Protein AF-A0A7V3HAB1-F1 (afdb_monomer_lite)

Structure (mmCIF, N/CA/C/O backbone):
data_AF-A0A7V3HAB1-F1
#
_entry.id   AF-A0A7V3HAB1-F1
#
loop_
_atom_site.group_PDB
_atom_site.id
_atom_site.type_symbol
_atom_site.label_atom_id
_atom_site.label_alt_id
_atom_site.label_comp_id
_atom_site.label_asym_id
_atom_site.label_entity_id
_atom_site.label_seq_id
_atom_site.pdbx_PDB_ins_code
_atom_site.Cartn_x
_atom_site.Cartn_y
_atom_site.Cartn_z
_atom_site.occupancy
_atom_site.B_iso_or_equiv
_atom_site.auth_seq_id
_atom_site.auth_comp_id
_atom_site.auth_asym_id
_atom_site.auth_atom_id
_atom_site.pdbx_PDB_model_num
ATOM 1 N N . MET A 1 1 ? 20.940 -27.192 -23.086 1.00 37.53 1 MET A N 1
ATOM 2 C CA . MET A 1 1 ? 20.922 -26.578 -21.741 1.00 37.53 1 MET A CA 1
ATOM 3 C C . MET A 1 1 ? 19.579 -25.902 -21.540 1.00 37.53 1 MET A C 1
ATOM 5 O O . MET A 1 1 ? 19.412 -24.720 -21.810 1.00 37.53 1 MET A O 1
ATOM 9 N N . THR A 1 2 ? 18.589 -26.713 -21.183 1.00 35.62 2 THR A N 1
ATOM 10 C CA . THR A 1 2 ? 17.234 -26.314 -20.807 1.00 35.62 2 THR A CA 1
ATOM 11 C C . THR A 1 2 ? 17.337 -25.410 -19.594 1.00 35.62 2 THR A C 1
ATOM 13 O O . THR A 1 2 ? 17.663 -25.863 -18.500 1.00 35.62 2 THR A O 1
ATOM 16 N N . ALA A 1 3 ? 17.146 -24.110 -19.814 1.00 40.78 3 ALA A N 1
ATOM 17 C CA . ALA A 1 3 ? 17.094 -23.140 -18.745 1.00 40.78 3 ALA A CA 1
ATOM 18 C C . ALA A 1 3 ? 16.013 -23.599 -17.770 1.00 40.78 3 ALA A C 1
ATOM 20 O O . ALA A 1 3 ? 14.819 -23.510 -18.051 1.00 40.78 3 ALA A O 1
ATOM 21 N N . ILE A 1 4 ? 16.468 -24.066 -16.612 1.00 41.81 4 ILE A N 1
ATOM 22 C CA . ILE A 1 4 ? 15.728 -24.102 -15.361 1.00 41.81 4 ILE A CA 1
ATOM 23 C C . ILE A 1 4 ? 15.500 -22.630 -14.987 1.00 41.81 4 ILE A C 1
ATOM 25 O O . ILE A 1 4 ? 15.958 -22.125 -13.970 1.00 41.81 4 ILE A O 1
ATOM 29 N N . ALA A 1 5 ? 14.784 -21.898 -15.841 1.00 45.62 5 ALA A N 1
ATOM 30 C CA . ALA A 1 5 ? 13.930 -20.819 -15.415 1.00 45.62 5 ALA A CA 1
ATOM 31 C C . ALA A 1 5 ? 12.794 -21.528 -14.686 1.00 45.62 5 ALA A C 1
ATOM 33 O O . ALA A 1 5 ? 11.678 -21.635 -15.187 1.00 45.62 5 ALA A O 1
ATOM 34 N N . ALA A 1 6 ? 13.128 -22.082 -13.517 1.00 45.72 6 ALA A N 1
ATOM 35 C CA . ALA A 1 6 ? 12.185 -22.262 -12.453 1.00 45.72 6 ALA A CA 1
ATOM 36 C C . ALA A 1 6 ? 11.595 -20.870 -12.276 1.00 45.72 6 ALA A C 1
ATOM 38 O O . ALA A 1 6 ? 12.161 -19.988 -11.630 1.00 45.72 6 ALA A O 1
ATOM 39 N N . THR A 1 7 ? 10.488 -20.644 -12.975 1.00 49.97 7 THR A N 1
ATOM 40 C CA . THR A 1 7 ? 9.430 -19.786 -12.517 1.00 49.97 7 THR A CA 1
ATOM 41 C C . THR A 1 7 ? 9.275 -20.178 -11.063 1.00 49.97 7 THR A C 1
ATOM 43 O O . THR A 1 7 ? 8.685 -21.210 -10.755 1.00 49.97 7 THR A O 1
ATOM 46 N N . LEU A 1 8 ? 9.909 -19.418 -10.171 1.00 53.03 8 LEU A N 1
ATOM 47 C CA . LEU A 1 8 ? 9.471 -19.281 -8.799 1.00 53.03 8 LEU A CA 1
ATOM 48 C C . LEU A 1 8 ? 8.043 -18.781 -8.949 1.00 53.03 8 LEU A C 1
ATOM 50 O O . LEU A 1 8 ? 7.794 -17.580 -9.048 1.00 53.03 8 LEU A O 1
ATOM 54 N N . THR A 1 9 ? 7.127 -19.718 -9.172 1.00 63.72 9 THR A N 1
ATOM 55 C CA . THR A 1 9 ? 5.722 -19.439 -9.353 1.00 63.72 9 THR A CA 1
ATOM 56 C C . THR A 1 9 ? 5.335 -18.774 -8.054 1.00 63.72 9 THR A C 1
ATOM 58 O O . THR A 1 9 ? 5.487 -19.359 -6.986 1.00 63.72 9 THR A O 1
ATOM 61 N N . ALA A 1 10 ? 4.917 -17.516 -8.122 1.00 77.62 10 ALA A N 1
ATOM 62 C CA . ALA A 1 10 ? 4.422 -16.821 -6.946 1.00 77.62 10 ALA A CA 1
ATOM 63 C C . ALA A 1 10 ? 3.098 -17.443 -6.449 1.00 77.62 10 ALA A C 1
ATOM 65 O O . ALA A 1 10 ? 2.625 -17.049 -5.392 1.00 77.62 10 ALA A O 1
ATOM 66 N N . GLU A 1 11 ? 2.528 -18.414 -7.180 1.00 85.12 11 GLU A N 1
ATOM 67 C CA . GLU A 1 11 ? 1.326 -19.202 -6.854 1.00 85.12 11 GLU A CA 1
ATOM 68 C C . GLU A 1 11 ? 1.251 -19.640 -5.376 1.00 85.12 11 GLU A C 1
ATOM 70 O O . GLU A 1 11 ? 0.383 -19.116 -4.677 1.00 85.12 11 GLU A O 1
ATOM 75 N N . PRO A 1 12 ? 2.174 -20.457 -4.820 1.00 88.12 12 PRO A N 1
ATOM 76 C CA . PRO A 1 12 ? 2.134 -20.859 -3.407 1.00 88.12 12 PRO A CA 1
ATOM 77 C C . PRO A 1 12 ? 2.172 -19.677 -2.425 1.00 88.12 12 PRO A C 1
ATOM 79 O O . PRO A 1 12 ? 1.585 -19.722 -1.340 1.00 88.12 12 PRO A O 1
ATOM 82 N N . LEU A 1 13 ? 2.842 -18.579 -2.791 1.00 89.44 13 LEU A N 1
ATOM 83 C CA . LEU A 1 13 ? 2.881 -17.374 -1.960 1.00 89.44 13 LEU A CA 1
ATOM 84 C C . LEU A 1 13 ? 1.559 -16.596 -2.024 1.00 89.44 13 LEU A C 1
ATOM 86 O O . LEU A 1 13 ? 1.149 -15.996 -1.029 1.00 89.44 13 LEU A O 1
ATOM 90 N N . TRP A 1 14 ? 0.878 -16.606 -3.170 1.00 92.62 14 TRP A N 1
ATOM 91 C CA . TRP A 1 14 ? -0.454 -16.029 -3.323 1.00 92.62 14 TRP A CA 1
ATOM 92 C C . TRP A 1 14 ? -1.525 -16.849 -2.614 1.00 92.62 14 TRP A C 1
ATOM 94 O O . TRP A 1 14 ? -2.414 -16.255 -2.009 1.00 92.62 14 TRP A O 1
ATOM 104 N N . GLU A 1 15 ? -1.427 -18.176 -2.628 1.00 93.69 15 GLU A N 1
ATOM 105 C CA . GLU A 1 15 ? -2.277 -19.059 -1.822 1.00 93.69 15 GLU A CA 1
ATOM 106 C C . GLU A 1 15 ? -2.108 -18.760 -0.331 1.00 93.69 15 GLU A C 1
ATOM 108 O O . GLU A 1 15 ? -3.084 -18.429 0.342 1.00 93.69 15 GLU A O 1
ATOM 113 N N . SER A 1 16 ? -0.862 -18.693 0.150 1.00 91.88 16 SER A N 1
ATOM 114 C CA . SER A 1 16 ? -0.556 -18.279 1.528 1.00 91.88 16 SER A CA 1
ATOM 115 C C . SER A 1 16 ? -1.142 -16.897 1.862 1.00 91.88 16 SER A C 1
ATOM 117 O O . SER A 1 16 ? -1.680 -16.671 2.947 1.00 91.88 16 SER A O 1
ATOM 119 N N . ALA A 1 17 ? -1.082 -15.947 0.921 1.00 93.25 17 ALA A N 1
ATOM 120 C CA . ALA A 1 17 ? -1.664 -14.619 1.097 1.00 93.25 17 ALA A CA 1
ATOM 121 C C . ALA A 1 17 ? -3.201 -14.635 1.150 1.00 93.25 17 ALA A C 1
ATOM 123 O O . ALA A 1 17 ? -3.781 -13.881 1.935 1.00 93.25 17 ALA A O 1
ATOM 124 N N . ARG A 1 18 ? -3.858 -15.487 0.350 1.00 96.62 18 ARG A N 1
ATOM 125 C CA . ARG A 1 18 ? -5.315 -15.703 0.386 1.00 96.62 18 ARG A CA 1
ATOM 126 C C . ARG A 1 18 ? -5.742 -16.301 1.720 1.00 96.62 18 ARG A C 1
ATOM 128 O O . ARG A 1 18 ? -6.672 -15.781 2.329 1.00 96.62 18 ARG A O 1
ATOM 135 N N . GLU A 1 19 ? -5.033 -17.316 2.204 1.00 95.44 19 GLU A N 1
ATOM 136 C CA . GLU A 1 19 ? -5.304 -17.934 3.505 1.00 95.44 19 GLU A CA 1
ATOM 137 C C . GLU A 1 19 ? -5.128 -16.941 4.657 1.00 95.44 19 GLU A C 1
ATOM 139 O O . GLU A 1 19 ? -6.012 -16.802 5.502 1.00 95.44 19 GLU A O 1
ATOM 144 N N . MET A 1 20 ? -4.022 -16.187 4.677 1.00 94.62 20 MET A N 1
ATOM 145 C CA . MET A 1 20 ? -3.813 -15.145 5.687 1.00 94.62 20 MET A CA 1
ATOM 146 C C . MET A 1 20 ? -4.899 -14.067 5.634 1.00 94.62 20 MET A C 1
ATOM 148 O O . MET A 1 20 ? -5.323 -13.572 6.679 1.00 94.62 20 MET A O 1
ATOM 152 N N . PHE A 1 21 ? -5.364 -13.697 4.438 1.00 97.00 21 PHE A N 1
ATOM 153 C CA . PHE A 1 21 ? -6.459 -12.743 4.283 1.00 97.00 21 PHE A CA 1
ATOM 154 C C . PHE A 1 21 ? -7.801 -13.304 4.769 1.00 97.00 21 PHE A C 1
ATOM 156 O O . PHE A 1 21 ? -8.557 -12.571 5.406 1.00 97.00 21 PHE A O 1
ATOM 163 N N . ALA A 1 22 ? -8.085 -14.585 4.521 1.00 96.62 22 ALA A N 1
ATOM 164 C CA . ALA A 1 22 ? -9.276 -15.258 5.034 1.00 96.62 22 ALA A CA 1
ATOM 165 C C . ALA A 1 22 ? -9.275 -15.287 6.571 1.00 96.62 22 ALA A C 1
ATOM 167 O O . ALA A 1 22 ? -10.204 -14.766 7.186 1.00 96.62 22 ALA A O 1
ATOM 168 N N . ARG A 1 23 ? -8.171 -15.732 7.190 1.00 96.06 23 ARG A N 1
ATOM 169 C CA . ARG A 1 23 ? -7.993 -15.715 8.657 1.00 96.06 23 ARG A CA 1
ATOM 170 C C . ARG A 1 23 ? -8.127 -14.311 9.241 1.00 96.06 23 ARG A C 1
ATOM 172 O O . ARG A 1 23 ? -8.734 -14.117 10.289 1.00 96.06 23 ARG A O 1
ATOM 179 N N . MET A 1 24 ? -7.589 -13.305 8.551 1.00 96.38 24 MET A N 1
ATOM 180 C CA . MET A 1 24 ? -7.750 -11.908 8.948 1.00 96.38 24 MET A CA 1
ATOM 181 C C . MET A 1 24 ? -9.225 -11.473 8.917 1.00 96.38 24 MET A C 1
ATOM 183 O O . MET A 1 24 ? -9.670 -10.794 9.841 1.00 96.38 24 MET A O 1
ATOM 187 N N . ARG A 1 25 ? -9.982 -11.828 7.867 1.00 96.62 25 ARG A N 1
ATOM 188 C CA . ARG A 1 25 ? -11.418 -11.514 7.765 1.00 96.62 25 ARG A CA 1
ATOM 189 C C . ARG A 1 25 ? -12.230 -12.204 8.856 1.00 96.62 25 ARG A C 1
ATOM 191 O O . ARG A 1 25 ? -13.139 -11.579 9.385 1.00 96.62 25 ARG A O 1
ATOM 198 N N . GLU A 1 26 ? -11.892 -13.438 9.210 1.00 96.56 26 GLU A N 1
ATOM 199 C CA . GLU A 1 26 ? -12.521 -14.152 10.327 1.00 96.56 26 GLU A CA 1
ATOM 200 C C . GLU A 1 26 ? -12.228 -13.466 11.669 1.00 96.56 26 GLU A C 1
ATOM 202 O O . GLU A 1 26 ? -13.143 -13.236 12.455 1.00 96.56 26 GLU A O 1
ATOM 207 N N . ALA A 1 27 ? -10.975 -13.059 11.906 1.00 95.50 27 ALA A N 1
ATOM 208 C CA . ALA A 1 27 ? -10.564 -12.429 13.161 1.00 95.50 27 ALA A CA 1
ATOM 209 C C . ALA A 1 27 ? -11.116 -11.002 13.352 1.00 95.50 27 ALA A C 1
ATOM 211 O O . ALA A 1 27 ? -11.496 -10.622 14.456 1.00 95.50 27 ALA A O 1
ATOM 212 N N . ILE A 1 28 ? -11.137 -10.190 12.290 1.00 94.56 28 ILE A N 1
ATOM 213 C CA . ILE A 1 28 ? -11.476 -8.753 12.352 1.00 94.56 28 ILE A CA 1
ATOM 214 C C . ILE A 1 28 ? -12.918 -8.468 11.894 1.00 94.56 28 ILE A C 1
ATOM 216 O O . ILE A 1 28 ? -13.479 -7.411 12.196 1.00 94.56 28 ILE A O 1
ATOM 220 N N . GLY A 1 29 ? -13.535 -9.395 11.163 1.00 95.31 29 GLY A N 1
ATOM 221 C CA . GLY A 1 29 ? -14.833 -9.225 10.518 1.00 95.31 29 GLY A CA 1
ATOM 222 C C . GLY A 1 29 ? -14.751 -8.592 9.126 1.00 95.31 29 GLY A C 1
ATOM 223 O O . GLY A 1 29 ? -13.683 -8.295 8.589 1.00 95.31 29 GLY A O 1
ATOM 224 N N . GLU A 1 30 ? -15.916 -8.385 8.512 1.00 95.62 30 GLU A N 1
ATOM 225 C CA . GLU A 1 30 ? -16.019 -7.892 7.137 1.00 95.62 30 GLU A CA 1
ATOM 226 C C . GLU A 1 30 ? -15.814 -6.379 6.998 1.00 95.62 30 GLU A C 1
ATOM 228 O O . GLU A 1 30 ? -16.149 -5.598 7.889 1.00 95.62 30 GLU A O 1
ATOM 233 N N . ALA A 1 31 ? -15.334 -5.942 5.828 1.00 95.19 31 ALA A N 1
ATOM 234 C CA . ALA A 1 31 ? -15.103 -4.526 5.531 1.00 95.19 31 ALA A CA 1
ATOM 235 C C . ALA A 1 31 ? -16.376 -3.667 5.676 1.00 95.19 31 ALA A C 1
ATOM 237 O O . ALA A 1 31 ? -16.303 -2.556 6.199 1.00 95.19 31 ALA A O 1
ATOM 238 N N . ALA A 1 32 ? -17.544 -4.195 5.291 1.00 94.62 32 ALA A N 1
ATOM 239 C CA . ALA A 1 32 ? -18.825 -3.494 5.403 1.00 94.62 32 ALA A CA 1
ATOM 240 C C . ALA A 1 32 ? -19.165 -3.119 6.857 1.00 94.62 32 ALA A C 1
ATOM 242 O O . ALA A 1 32 ? -19.626 -2.007 7.123 1.00 94.62 32 ALA A O 1
ATOM 243 N N . ARG A 1 33 ? -18.845 -3.999 7.818 1.00 94.44 33 ARG A N 1
ATOM 244 C CA . ARG A 1 33 ? -19.039 -3.741 9.253 1.00 94.44 33 ARG A CA 1
ATOM 245 C C . ARG A 1 33 ? -18.206 -2.552 9.733 1.00 94.44 33 ARG A C 1
ATOM 247 O O . ARG A 1 33 ? -18.677 -1.758 10.542 1.00 94.44 33 ARG A O 1
ATOM 254 N N . TRP A 1 34 ? -16.983 -2.410 9.224 1.00 94.00 34 TRP A N 1
ATOM 255 C CA . TRP A 1 34 ? -16.106 -1.283 9.550 1.00 94.00 34 TRP A CA 1
ATOM 256 C C . TRP A 1 34 ? -16.539 0.017 8.870 1.00 94.00 34 TRP A C 1
ATOM 258 O O . TRP A 1 34 ? -16.426 1.078 9.478 1.00 94.00 34 TRP A O 1
ATOM 268 N N . ALA A 1 35 ? -17.068 -0.050 7.646 1.00 93.94 35 ALA A N 1
ATOM 269 C CA . ALA A 1 35 ? -17.582 1.121 6.936 1.00 93.94 35 ALA A CA 1
ATOM 270 C C . ALA A 1 35 ? -18.807 1.738 7.630 1.00 93.94 35 ALA A C 1
ATOM 272 O O . ALA A 1 35 ? -18.938 2.959 7.657 1.00 93.94 35 ALA A O 1
ATOM 273 N N . ALA A 1 36 ? -19.668 0.903 8.219 1.00 93.62 36 ALA A N 1
ATOM 274 C CA . ALA A 1 36 ? -20.862 1.342 8.941 1.00 93.62 36 ALA A CA 1
ATOM 275 C C . ALA A 1 36 ? -20.559 2.021 10.292 1.00 93.62 36 ALA A C 1
ATOM 277 O O . ALA A 1 36 ? -21.430 2.669 10.871 1.00 93.62 36 ALA A O 1
ATOM 278 N N . ARG A 1 37 ? -19.336 1.883 10.824 1.00 91.81 37 ARG A N 1
ATOM 279 C CA . ARG A 1 37 ? -18.954 2.469 12.114 1.00 91.81 37 ARG A CA 1
ATOM 280 C C . ARG A 1 37 ? -18.526 3.929 11.963 1.00 91.81 37 ARG A C 1
ATOM 282 O O . ARG A 1 37 ? -17.559 4.237 11.268 1.00 91.81 37 ARG A O 1
ATOM 289 N N . ALA A 1 38 ? -19.190 4.813 12.708 1.00 83.50 38 ALA A N 1
ATOM 290 C CA . ALA A 1 38 ? -18.831 6.231 12.790 1.00 83.50 38 ALA A CA 1
ATOM 291 C C . ALA A 1 38 ? -17.504 6.478 13.541 1.00 83.50 38 ALA A C 1
ATOM 293 O O . ALA A 1 38 ? -16.782 7.428 13.243 1.00 83.50 38 ALA A O 1
ATOM 294 N N . TRP A 1 39 ? -17.167 5.608 14.494 1.00 91.25 39 TRP A N 1
ATOM 295 C CA . TRP A 1 39 ? -16.060 5.759 15.436 1.00 91.25 39 TRP A CA 1
ATOM 296 C C . TRP A 1 39 ? -15.408 4.405 15.735 1.00 91.25 39 TRP A C 1
ATOM 298 O O . TRP A 1 39 ? -16.054 3.361 15.630 1.00 91.25 39 TRP A O 1
ATOM 308 N N . ILE A 1 40 ? -14.107 4.433 16.033 1.00 93.62 40 ILE A N 1
ATOM 309 C CA . ILE A 1 40 ? -13.262 3.263 16.305 1.00 93.62 40 ILE A CA 1
ATOM 310 C C . ILE A 1 40 ? -12.385 3.607 17.501 1.00 93.62 40 ILE A C 1
ATOM 312 O O . ILE A 1 40 ? -11.817 4.701 17.538 1.00 93.62 40 ILE A O 1
ATOM 316 N N . THR A 1 41 ? -12.280 2.692 18.462 1.00 95.44 41 THR A N 1
ATOM 317 C CA . THR A 1 41 ? -11.405 2.887 19.623 1.00 95.44 41 THR A CA 1
ATOM 318 C C . THR A 1 41 ? -9.938 2.698 19.237 1.00 95.44 41 THR A C 1
ATOM 320 O O . THR A 1 41 ? -9.607 2.017 18.264 1.00 95.44 41 THR A O 1
ATOM 323 N N . GLU A 1 42 ? -9.023 3.298 19.995 1.00 93.44 42 GLU A N 1
ATOM 324 C CA . GLU A 1 42 ? -7.590 3.195 19.697 1.00 93.44 42 GLU A CA 1
ATOM 325 C C . GLU A 1 42 ? -7.091 1.738 19.736 1.00 93.44 42 GLU A C 1
ATOM 327 O O . GLU A 1 42 ? -6.310 1.326 18.873 1.00 93.44 42 GLU A O 1
ATOM 332 N N . ASP A 1 43 ? -7.606 0.930 20.667 1.00 95.56 43 ASP A N 1
ATOM 333 C CA . ASP A 1 43 ? -7.271 -0.491 20.786 1.00 95.56 43 ASP A CA 1
ATOM 334 C C . ASP A 1 43 ? -7.770 -1.316 19.597 1.00 95.56 43 ASP A C 1
ATOM 336 O O . ASP A 1 43 ? -7.024 -2.142 19.065 1.00 95.56 43 ASP A O 1
ATOM 340 N N . GLU A 1 44 ? -8.992 -1.058 19.120 1.00 94.31 44 GLU A N 1
ATOM 341 C CA . GLU A 1 44 ? -9.519 -1.682 17.902 1.00 94.31 44 GLU A CA 1
ATOM 342 C C . GLU A 1 44 ? -8.666 -1.311 16.686 1.00 94.31 44 GLU A C 1
ATOM 344 O O . GLU A 1 44 ? -8.288 -2.178 15.893 1.00 94.31 44 GLU A O 1
ATOM 349 N N . GLU A 1 45 ? -8.310 -0.031 16.540 1.00 92.38 45 GLU A N 1
ATOM 350 C CA . GLU A 1 45 ? -7.458 0.410 15.440 1.00 92.38 45 GLU A CA 1
ATOM 351 C C . GLU A 1 45 ? -6.077 -0.259 15.504 1.00 92.38 45 GLU A C 1
ATOM 353 O O . GLU A 1 45 ? -5.551 -0.711 14.478 1.00 92.38 45 GLU A O 1
ATOM 358 N N . LYS A 1 46 ? -5.482 -0.348 16.695 1.00 92.44 46 LYS A N 1
ATOM 359 C CA . LYS A 1 46 ? -4.195 -1.012 16.916 1.00 92.44 46 LYS A CA 1
ATOM 360 C C . LYS A 1 46 ? -4.275 -2.501 16.585 1.00 92.44 46 LYS A C 1
ATOM 362 O O . LYS A 1 46 ? -3.388 -3.002 15.891 1.00 92.44 46 LYS A O 1
ATOM 367 N N . HIS A 1 47 ? -5.341 -3.178 17.006 1.00 93.12 47 HIS A N 1
ATOM 368 C CA . HIS A 1 47 ? -5.593 -4.583 16.698 1.00 93.12 47 HIS A CA 1
ATOM 369 C C . HIS A 1 47 ? -5.722 -4.815 15.186 1.00 93.12 47 HIS A C 1
ATOM 371 O O . HIS A 1 47 ? -5.015 -5.646 14.614 1.00 93.12 47 HIS A O 1
ATOM 377 N N . VAL A 1 48 ? -6.536 -4.010 14.498 1.00 93.38 48 VAL A N 1
ATOM 378 C CA . VAL A 1 48 ? -6.722 -4.103 13.042 1.00 93.38 48 VAL A CA 1
ATOM 379 C C . VAL A 1 48 ? -5.412 -3.832 12.295 1.00 93.38 48 VAL A C 1
ATOM 381 O O . VAL A 1 48 ? -5.070 -4.533 11.340 1.00 93.38 48 VAL A O 1
ATOM 384 N N . ARG A 1 49 ? -4.633 -2.833 12.729 1.00 90.94 49 ARG A N 1
ATOM 385 C CA . ARG A 1 49 ? -3.323 -2.520 12.134 1.00 90.94 49 ARG A CA 1
ATOM 386 C C . ARG A 1 49 ? -2.300 -3.637 12.338 1.00 90.94 49 ARG A C 1
ATOM 388 O O . ARG A 1 49 ? -1.478 -3.833 11.441 1.00 90.94 49 ARG A O 1
ATOM 395 N N . ALA A 1 50 ? -2.343 -4.350 13.465 1.00 91.19 50 ALA A N 1
ATOM 396 C CA . ALA A 1 50 ? -1.445 -5.471 13.739 1.00 91.19 50 ALA A CA 1
ATOM 397 C C . ALA A 1 50 ? -1.610 -6.602 12.713 1.00 91.19 50 ALA A C 1
ATOM 399 O O . ALA A 1 50 ? -0.618 -7.205 12.313 1.00 91.19 50 ALA A O 1
ATOM 400 N N . TRP A 1 51 ? -2.829 -6.814 12.216 1.00 93.69 51 TRP A N 1
ATOM 401 C CA . TRP A 1 51 ? -3.113 -7.769 11.144 1.00 93.69 51 TRP A CA 1
ATOM 402 C C . TRP A 1 51 ? -2.902 -7.200 9.733 1.00 93.69 51 TRP A C 1
ATOM 404 O O . TRP A 1 51 ? -2.224 -7.810 8.903 1.00 93.69 51 TRP A O 1
ATOM 414 N N . LEU A 1 52 ? -3.462 -6.019 9.439 1.00 93.50 52 LEU A N 1
ATOM 415 C CA . LEU A 1 52 ? -3.409 -5.430 8.094 1.00 93.50 52 LEU A CA 1
ATOM 416 C C . LEU A 1 52 ? -1.988 -5.038 7.683 1.00 93.50 52 LEU A C 1
ATOM 418 O O . LEU A 1 52 ? -1.641 -5.143 6.509 1.00 93.50 52 LEU A O 1
ATOM 422 N N . GLY A 1 53 ? -1.170 -4.548 8.617 1.00 90.81 53 GLY A N 1
ATOM 423 C CA . GLY A 1 53 ? 0.184 -4.073 8.333 1.00 90.81 53 GLY A CA 1
ATOM 424 C C . GLY A 1 53 ? 1.064 -5.142 7.670 1.00 90.81 53 GLY A C 1
ATOM 425 O O . GLY A 1 53 ? 1.541 -4.905 6.554 1.00 90.81 53 GLY A O 1
ATOM 426 N N . PRO A 1 54 ? 1.255 -6.312 8.309 1.00 92.00 54 PRO A N 1
ATOM 427 C CA . PRO A 1 54 ? 2.001 -7.431 7.739 1.00 92.00 54 PRO A CA 1
ATOM 428 C C . PRO A 1 54 ? 1.433 -7.917 6.403 1.00 92.00 54 PRO A C 1
ATOM 430 O O . PRO A 1 54 ? 2.186 -8.070 5.442 1.00 92.00 54 PRO A O 1
ATOM 433 N N . LEU A 1 55 ? 0.110 -8.079 6.303 1.00 93.38 55 LEU A N 1
ATOM 434 C CA . LEU A 1 55 ? -0.532 -8.583 5.089 1.00 93.38 55 LEU A CA 1
ATOM 435 C C . LEU A 1 55 ? -0.363 -7.625 3.900 1.00 93.38 55 LEU A C 1
ATOM 437 O O . LEU A 1 55 ? 0.026 -8.042 2.810 1.00 93.38 55 LEU A O 1
ATOM 441 N N . ILE A 1 56 ? -0.568 -6.319 4.111 1.00 94.62 56 ILE A N 1
ATOM 442 C CA . ILE A 1 56 ? -0.324 -5.290 3.089 1.00 94.62 56 ILE A CA 1
ATOM 443 C C . ILE A 1 56 ? 1.144 -5.306 2.654 1.00 94.62 56 ILE A C 1
ATOM 445 O O . ILE A 1 56 ? 1.433 -5.163 1.464 1.00 94.62 56 ILE A O 1
ATOM 449 N N . ALA A 1 57 ? 2.078 -5.443 3.597 1.00 88.19 57 ALA A N 1
ATOM 450 C CA . ALA A 1 57 ? 3.502 -5.490 3.285 1.00 88.19 57 ALA A CA 1
ATOM 451 C C . ALA A 1 57 ? 3.855 -6.721 2.438 1.00 88.19 57 ALA A C 1
ATOM 453 O O . ALA A 1 57 ? 4.569 -6.580 1.445 1.00 88.19 57 ALA A O 1
ATOM 454 N N . MET A 1 58 ? 3.316 -7.890 2.787 1.00 90.44 58 MET A N 1
ATOM 455 C CA . MET A 1 58 ? 3.499 -9.130 2.036 1.00 90.44 58 MET A CA 1
ATOM 456 C C . MET A 1 58 ? 2.933 -9.015 0.616 1.00 90.44 58 MET A C 1
ATOM 458 O O . MET A 1 58 ? 3.681 -9.172 -0.346 1.00 90.44 58 MET A O 1
ATOM 462 N N . VAL A 1 59 ? 1.660 -8.634 0.466 1.00 93.62 59 VAL A N 1
ATOM 463 C CA . VAL A 1 59 ? 1.009 -8.481 -0.849 1.00 93.62 59 VAL A CA 1
ATOM 464 C C . VAL A 1 59 ? 1.759 -7.476 -1.724 1.00 93.62 59 VAL A C 1
ATOM 466 O O . VAL A 1 59 ? 2.004 -7.733 -2.898 1.00 93.62 59 VAL A O 1
ATOM 469 N N . ARG A 1 60 ? 2.199 -6.340 -1.164 1.00 91.50 60 ARG A N 1
ATOM 470 C CA . ARG A 1 60 ? 3.004 -5.360 -1.913 1.00 91.50 60 ARG A CA 1
ATOM 471 C C . ARG A 1 60 ? 4.307 -5.949 -2.444 1.00 91.50 60 ARG A C 1
ATOM 473 O O . ARG A 1 60 ? 4.705 -5.586 -3.548 1.00 91.50 60 ARG A O 1
ATOM 480 N N . LYS A 1 61 ? 4.968 -6.819 -1.677 1.00 86.69 61 LYS A N 1
ATOM 481 C CA . LYS A 1 61 ? 6.189 -7.496 -2.124 1.00 86.69 61 LYS A CA 1
ATOM 482 C C . LYS A 1 61 ? 5.903 -8.490 -3.236 1.00 86.69 61 LYS A C 1
ATOM 484 O O . LYS A 1 61 ? 6.606 -8.444 -4.235 1.00 86.69 61 LYS A O 1
ATOM 489 N N . LEU A 1 62 ? 4.863 -9.313 -3.099 1.00 90.38 62 LEU A N 1
ATOM 490 C CA . LEU A 1 62 ? 4.470 -10.261 -4.146 1.00 90.38 62 LEU A CA 1
ATOM 491 C C . LEU A 1 62 ? 4.181 -9.535 -5.463 1.00 90.38 62 LEU A C 1
ATOM 493 O O . LEU A 1 62 ? 4.784 -9.850 -6.485 1.00 90.38 62 LEU A O 1
ATOM 497 N N . VAL A 1 63 ? 3.377 -8.466 -5.412 1.00 92.69 63 VAL A N 1
ATOM 498 C CA . VAL A 1 63 ? 3.093 -7.627 -6.587 1.00 92.69 63 VAL A CA 1
ATOM 499 C C . VAL A 1 63 ? 4.367 -7.016 -7.173 1.00 92.69 63 VAL A C 1
ATOM 501 O O . VAL A 1 63 ? 4.490 -6.922 -8.390 1.00 92.69 63 VAL A O 1
ATOM 504 N N . LEU A 1 64 ? 5.311 -6.570 -6.339 1.00 89.31 64 LEU A N 1
ATOM 505 C CA . LEU A 1 64 ? 6.565 -5.981 -6.812 1.00 89.31 64 LEU A CA 1
ATOM 506 C C . LEU A 1 64 ? 7.467 -7.019 -7.492 1.00 89.31 64 LEU A C 1
ATOM 508 O O . LEU A 1 64 ? 8.004 -6.723 -8.556 1.00 89.31 64 LEU A O 1
ATOM 512 N N . ILE A 1 65 ? 7.610 -8.210 -6.908 1.00 86.00 65 ILE A N 1
ATOM 513 C CA . ILE A 1 65 ? 8.400 -9.315 -7.469 1.00 86.00 65 ILE A CA 1
ATOM 514 C C . ILE A 1 65 ? 7.848 -9.691 -8.847 1.00 86.00 65 ILE A C 1
ATOM 516 O O . ILE A 1 65 ? 8.591 -9.694 -9.830 1.00 86.00 65 ILE A O 1
ATOM 520 N N . GLU A 1 66 ? 6.534 -9.903 -8.949 1.00 90.25 66 GLU A N 1
ATOM 521 C CA . GLU A 1 66 ? 5.885 -10.196 -10.229 1.00 90.25 66 GLU A CA 1
ATOM 522 C C . GLU A 1 66 ? 6.014 -9.044 -11.224 1.00 90.25 66 GLU A C 1
ATOM 524 O O . GLU A 1 66 ? 6.287 -9.262 -12.402 1.00 90.25 66 GLU A O 1
ATOM 529 N N . ALA A 1 67 ? 5.846 -7.800 -10.772 1.00 90.31 67 ALA A N 1
ATOM 530 C CA . ALA A 1 67 ? 5.961 -6.638 -11.643 1.00 90.31 67 ALA A CA 1
ATOM 531 C C . ALA A 1 67 ? 7.373 -6.480 -12.219 1.00 90.31 67 ALA A C 1
ATOM 533 O O . ALA A 1 67 ? 7.506 -6.099 -13.380 1.00 90.31 67 ALA A O 1
ATOM 534 N N . ILE A 1 68 ? 8.418 -6.774 -11.439 1.00 86.31 68 ILE A N 1
ATOM 535 C CA . ILE A 1 68 ? 9.809 -6.760 -11.910 1.00 86.31 68 ILE A CA 1
ATOM 536 C C . ILE A 1 68 ? 10.033 -7.896 -12.916 1.00 86.31 68 ILE A C 1
ATOM 538 O O . ILE A 1 68 ? 10.587 -7.651 -13.988 1.00 86.31 68 ILE A O 1
ATOM 542 N N . ALA A 1 69 ? 9.547 -9.108 -12.630 1.00 85.50 69 ALA A N 1
ATOM 543 C CA . ALA A 1 69 ? 9.638 -10.238 -13.557 1.00 85.50 69 ALA A CA 1
ATOM 544 C C . ALA A 1 69 ? 8.931 -9.950 -14.901 1.00 85.50 69 ALA A C 1
ATOM 546 O O . ALA A 1 69 ? 9.488 -10.196 -15.975 1.00 85.50 69 ALA A O 1
ATOM 547 N N . LEU A 1 70 ? 7.740 -9.343 -14.858 1.00 87.19 70 LEU A N 1
ATOM 548 C CA . LEU A 1 70 ? 6.985 -8.901 -16.038 1.00 87.19 70 LEU A CA 1
ATOM 549 C C . LEU A 1 70 ? 7.638 -7.714 -16.760 1.00 87.19 70 LEU A C 1
ATOM 551 O O . LEU A 1 70 ? 7.531 -7.574 -17.976 1.00 87.19 70 LEU A O 1
ATOM 555 N N . ALA A 1 71 ? 8.293 -6.808 -16.034 1.00 86.25 71 ALA A N 1
ATOM 556 C CA . ALA A 1 71 ? 9.020 -5.706 -16.654 1.00 86.25 71 ALA A CA 1
ATOM 557 C C . ALA A 1 71 ? 10.238 -6.216 -17.439 1.00 86.25 71 ALA A C 1
ATOM 559 O O . ALA A 1 71 ? 10.470 -5.737 -18.546 1.00 86.25 71 ALA A O 1
ATOM 560 N N . ARG A 1 72 ? 10.958 -7.209 -16.900 1.00 81.00 72 ARG A N 1
ATOM 561 C CA . ARG A 1 72 ? 12.139 -7.820 -17.532 1.00 81.00 72 ARG A CA 1
ATOM 562 C C . ARG A 1 72 ? 11.790 -8.659 -18.764 1.00 81.00 72 ARG A C 1
ATOM 564 O O . ARG A 1 72 ? 12.427 -8.503 -19.801 1.00 81.00 72 ARG A O 1
ATOM 571 N N . SER A 1 73 ? 10.783 -9.527 -18.661 1.00 81.62 73 SER A N 1
ATOM 572 C CA . SER A 1 73 ? 10.372 -10.419 -19.761 1.00 81.62 73 SER A CA 1
ATOM 573 C C . SER A 1 73 ? 9.907 -9.654 -21.002 1.00 81.62 73 SER A C 1
ATOM 575 O O . SER A 1 73 ? 10.368 -9.942 -22.105 1.00 81.62 73 SER A O 1
ATOM 577 N N . ASP A 1 74 ? 9.074 -8.628 -20.829 1.00 78.50 74 ASP A N 1
ATOM 578 C CA . ASP A 1 74 ? 8.615 -7.811 -21.957 1.00 78.50 74 ASP A CA 1
ATOM 579 C C . ASP A 1 74 ? 9.726 -6.917 -22.524 1.00 78.50 74 ASP A C 1
ATOM 581 O O . ASP A 1 74 ? 9.770 -6.724 -23.731 1.00 78.50 74 ASP A O 1
ATOM 585 N N . ALA A 1 75 ? 10.650 -6.399 -21.702 1.00 73.88 75 ALA A N 1
ATOM 586 C CA . ALA A 1 75 ? 11.783 -5.614 -22.207 1.00 73.88 75 ALA A CA 1
ATOM 587 C C . ALA A 1 75 ? 12.686 -6.449 -23.135 1.00 73.88 75 ALA A C 1
ATOM 589 O O . ALA A 1 75 ? 13.104 -5.977 -24.192 1.00 73.88 75 ALA A O 1
ATOM 590 N N . LEU A 1 76 ? 12.922 -7.718 -22.779 1.00 67.31 76 LEU A N 1
ATOM 591 C CA . LEU A 1 76 ? 13.609 -8.686 -23.640 1.00 67.31 76 LEU A CA 1
ATOM 592 C C . LEU A 1 76 ? 12.810 -8.977 -24.922 1.00 67.31 76 LEU A C 1
ATOM 594 O O . LEU A 1 76 ? 13.399 -9.138 -25.993 1.00 67.31 76 LEU A O 1
ATOM 598 N N . GLY A 1 77 ? 11.479 -9.032 -24.825 1.00 70.44 77 GLY A N 1
ATOM 599 C CA . GLY A 1 77 ? 10.577 -9.169 -25.970 1.00 70.44 77 GLY A CA 1
ATOM 600 C C . GLY A 1 77 ? 10.666 -7.985 -26.935 1.00 70.44 77 GLY A C 1
ATOM 601 O O . GLY A 1 77 ? 10.890 -8.185 -28.128 1.00 70.44 77 GLY A O 1
ATOM 602 N N . ASP A 1 78 ? 10.578 -6.760 -26.415 1.00 71.31 78 ASP A N 1
ATOM 603 C CA . ASP A 1 78 ? 10.672 -5.516 -27.183 1.00 71.31 78 ASP A CA 1
ATOM 604 C C . ASP A 1 78 ? 12.051 -5.369 -27.846 1.00 71.31 78 ASP A C 1
ATOM 606 O O . ASP A 1 78 ? 12.138 -4.991 -29.015 1.00 71.31 78 ASP A O 1
ATOM 610 N N . ALA A 1 79 ? 13.136 -5.711 -27.142 1.00 66.62 79 ALA A N 1
ATOM 611 C CA . ALA A 1 79 ? 14.489 -5.698 -27.699 1.00 66.62 79 ALA A CA 1
ATOM 612 C C . ALA A 1 79 ? 14.645 -6.700 -28.857 1.00 66.62 79 ALA A C 1
ATOM 614 O O . ALA A 1 79 ? 15.182 -6.354 -29.910 1.00 66.62 79 ALA A O 1
ATOM 615 N N . ARG A 1 80 ? 14.116 -7.925 -28.710 1.00 68.06 80 ARG A N 1
ATOM 616 C CA . ARG A 1 80 ? 14.114 -8.938 -29.782 1.00 68.06 80 ARG A CA 1
ATOM 617 C C . ARG A 1 80 ? 13.250 -8.525 -30.970 1.00 68.06 80 ARG A C 1
ATOM 619 O O . ARG A 1 80 ? 13.645 -8.764 -32.108 1.00 68.06 80 ARG A O 1
ATOM 626 N N . ALA A 1 81 ? 12.093 -7.913 -30.721 1.00 69.38 81 ALA A N 1
ATOM 627 C CA . ALA A 1 81 ? 11.229 -7.397 -31.775 1.00 69.38 81 ALA A CA 1
ATOM 628 C C . ALA A 1 81 ? 11.946 -6.305 -32.584 1.00 69.38 81 ALA A C 1
ATOM 630 O O . ALA A 1 81 ? 11.997 -6.404 -33.806 1.00 69.38 81 ALA A O 1
ATOM 631 N N . ARG A 1 82 ? 12.600 -5.347 -31.909 1.00 65.56 82 ARG A N 1
ATOM 632 C CA . ARG A 1 82 ? 13.401 -4.286 -32.550 1.00 65.56 82 ARG A CA 1
ATOM 633 C C . ARG A 1 82 ? 14.591 -4.827 -33.342 1.00 65.56 82 ARG A C 1
ATOM 635 O O . ARG A 1 82 ? 14.864 -4.334 -34.432 1.00 65.56 82 ARG A O 1
ATOM 642 N N . ALA A 1 83 ? 15.280 -5.845 -32.823 1.00 68.75 83 ALA A N 1
ATOM 643 C CA . ALA A 1 83 ? 16.383 -6.494 -33.529 1.00 68.75 83 ALA A CA 1
ATOM 644 C C . ALA A 1 83 ? 15.915 -7.196 -34.816 1.00 68.75 83 ALA A C 1
ATOM 646 O O . ALA A 1 83 ? 16.624 -7.178 -35.817 1.00 68.75 83 ALA A O 1
ATOM 647 N N . ARG A 1 84 ? 14.707 -7.781 -34.813 1.00 74.12 84 ARG A N 1
ATOM 648 C CA . ARG A 1 84 ? 14.123 -8.441 -35.993 1.00 74.12 84 ARG A CA 1
ATOM 649 C C . ARG A 1 84 ? 13.606 -7.462 -37.038 1.00 74.12 84 ARG A C 1
ATOM 651 O O . ARG A 1 84 ? 13.722 -7.746 -38.222 1.00 74.12 84 ARG A O 1
ATOM 658 N N . THR A 1 85 ? 13.029 -6.336 -36.625 1.00 75.00 85 THR A N 1
ATOM 659 C CA . THR A 1 85 ? 12.471 -5.362 -37.573 1.00 75.00 85 THR A CA 1
ATOM 660 C C . THR A 1 85 ? 13.523 -4.444 -38.186 1.00 75.00 85 THR A C 1
ATOM 662 O O . THR A 1 85 ? 13.173 -3.664 -39.066 1.00 75.00 85 THR A O 1
ATOM 665 N N . GLY A 1 86 ? 14.787 -4.479 -37.733 1.00 60.47 86 GLY A N 1
ATOM 666 C CA . GLY A 1 86 ? 15.858 -3.598 -38.229 1.00 60.47 86 GLY A CA 1
ATOM 667 C C . GLY A 1 86 ? 15.548 -2.102 -38.077 1.00 60.47 86 GLY A C 1
ATOM 668 O O . GLY A 1 86 ? 16.291 -1.245 -38.556 1.00 60.47 86 GLY A O 1
ATOM 669 N N . SER A 1 87 ? 14.438 -1.772 -37.415 1.00 56.78 87 SER A N 1
ATOM 670 C CA . SER A 1 87 ? 13.928 -0.425 -37.283 1.00 56.78 87 SER A CA 1
ATOM 671 C C . SER A 1 87 ? 14.792 0.265 -36.245 1.00 56.78 87 SER A C 1
ATOM 673 O O . SER A 1 87 ? 14.600 0.075 -35.037 1.00 56.78 87 SER A O 1
ATOM 675 N N . LYS A 1 88 ? 15.768 1.046 -36.719 1.00 59.44 88 LYS A N 1
ATOM 676 C CA . LYS A 1 88 ? 16.452 2.047 -35.899 1.00 59.44 88 LYS A CA 1
ATOM 677 C C . LYS A 1 88 ? 15.387 2.754 -35.059 1.00 59.44 88 LYS A C 1
ATOM 679 O O . LYS A 1 88 ? 14.371 3.151 -35.632 1.00 59.44 88 LYS A O 1
ATOM 684 N N . PRO A 1 89 ? 15.567 2.880 -33.732 1.00 57.62 89 PRO A N 1
ATOM 685 C CA . PRO A 1 89 ? 14.640 3.637 -32.917 1.00 57.62 89 PRO A CA 1
ATOM 686 C C . PRO A 1 89 ? 14.683 5.066 -33.438 1.00 57.62 89 PRO A C 1
ATOM 688 O O . PRO A 1 89 ? 15.619 5.815 -33.167 1.00 57.62 89 PRO A O 1
ATOM 691 N N . GLU A 1 90 ? 13.694 5.414 -34.250 1.00 56.94 90 GLU A N 1
ATOM 692 C CA . GLU A 1 90 ? 13.427 6.779 -34.629 1.00 56.94 90 GLU A CA 1
ATOM 693 C C . GLU A 1 90 ? 13.145 7.473 -33.307 1.00 56.94 90 GLU A C 1
ATOM 695 O O . GLU A 1 90 ? 12.130 7.233 -32.648 1.00 56.94 90 GLU A O 1
ATOM 700 N N . THR A 1 91 ? 14.140 8.211 -32.820 1.00 53.22 91 THR A N 1
ATOM 701 C CA . THR A 1 91 ? 14.040 8.992 -31.602 1.00 53.22 91 THR A CA 1
ATOM 702 C C . THR A 1 91 ? 13.043 10.096 -31.888 1.00 53.22 91 THR A C 1
ATOM 704 O O . THR A 1 91 ? 13.416 11.240 -32.135 1.00 53.22 91 THR A O 1
ATOM 707 N N . ALA A 1 92 ? 11.761 9.752 -31.833 1.00 51.22 92 ALA A N 1
ATOM 708 C CA . ALA A 1 92 ? 10.661 10.664 -31.665 1.00 51.22 92 ALA A CA 1
ATOM 709 C C . ALA A 1 92 ? 10.801 11.249 -30.258 1.00 51.22 92 ALA A C 1
ATOM 711 O O . ALA A 1 92 ? 10.025 10.981 -29.340 1.00 51.22 92 ALA A O 1
ATOM 712 N N . ARG A 1 93 ? 11.821 12.096 -30.094 1.00 52.78 93 ARG A N 1
ATOM 713 C CA . ARG A 1 93 ? 11.733 13.267 -29.244 1.00 52.78 93 ARG A CA 1
ATOM 714 C C . ARG A 1 93 ? 10.571 14.073 -29.814 1.00 52.78 93 ARG A C 1
ATOM 716 O O . ARG A 1 93 ? 10.766 15.037 -30.540 1.00 52.78 93 ARG A O 1
ATOM 723 N N . LYS A 1 94 ? 9.343 13.673 -29.474 1.00 50.62 94 LYS A N 1
ATOM 724 C CA . LYS A 1 94 ? 8.261 14.626 -29.278 1.00 50.62 94 LYS A CA 1
ATOM 725 C C . LYS A 1 94 ? 8.735 15.502 -28.129 1.00 50.62 94 LYS A C 1
ATOM 727 O O . LYS A 1 94 ? 8.460 15.245 -26.961 1.00 50.62 94 LYS A O 1
ATOM 732 N N . THR A 1 95 ? 9.551 16.489 -28.476 1.00 49.00 95 THR A N 1
ATOM 733 C CA . THR A 1 95 ? 9.617 17.760 -27.789 1.00 49.00 95 THR A CA 1
ATOM 734 C C . THR A 1 95 ? 8.173 18.223 -27.679 1.00 49.00 95 THR A C 1
ATOM 736 O O . THR A 1 95 ? 7.609 18.799 -28.603 1.00 49.00 95 THR A O 1
ATOM 739 N N . CYS A 1 96 ? 7.532 17.896 -26.557 1.00 47.41 96 CYS A N 1
ATOM 740 C CA . CYS A 1 96 ? 6.457 18.729 -26.062 1.00 47.41 96 CYS A CA 1
ATOM 741 C C . CYS A 1 96 ? 7.071 20.121 -25.992 1.00 47.41 96 CYS A C 1
ATOM 743 O O . CYS A 1 96 ? 7.937 20.368 -25.149 1.00 47.41 96 CYS A O 1
ATOM 745 N N . ALA A 1 97 ? 6.709 20.975 -26.949 1.00 60.75 97 ALA A N 1
ATOM 746 C CA . ALA A 1 97 ? 7.012 22.385 -26.865 1.00 60.75 97 ALA A CA 1
ATOM 747 C C . ALA A 1 97 ? 6.594 22.832 -25.455 1.00 60.75 97 ALA A C 1
ATOM 749 O O . ALA A 1 97 ? 5.486 22.482 -25.024 1.00 60.75 97 ALA A O 1
ATOM 750 N N . PRO A 1 98 ? 7.478 23.495 -24.690 1.00 66.19 98 PRO A N 1
ATOM 751 C CA . PRO A 1 98 ? 7.073 24.046 -23.411 1.00 66.19 98 PRO A CA 1
ATOM 752 C C . PRO A 1 98 ? 5.837 24.920 -23.661 1.00 66.19 98 PRO A C 1
ATOM 754 O O . PRO A 1 98 ? 5.805 25.631 -24.672 1.00 66.19 98 PRO A O 1
ATOM 757 N N . PRO A 1 99 ? 4.797 24.837 -22.811 1.00 74.94 99 PRO A N 1
ATOM 758 C CA . PRO A 1 99 ? 3.657 25.732 -22.940 1.00 74.94 99 PRO A CA 1
ATOM 759 C C . PRO A 1 99 ? 4.186 27.172 -23.005 1.00 74.94 99 PRO A C 1
ATOM 761 O O . PRO A 1 99 ? 5.142 27.479 -22.281 1.00 74.94 99 PRO A O 1
ATOM 764 N N . PRO A 1 100 ? 3.632 28.035 -23.878 1.00 74.56 100 PRO A N 1
ATOM 765 C CA . PRO A 1 100 ? 4.065 29.421 -23.959 1.00 74.56 100 PRO A CA 1
ATOM 766 C C . PRO A 1 100 ? 4.006 30.009 -22.553 1.00 74.56 100 PRO A C 1
ATOM 768 O O . PRO A 1 100 ? 2.994 29.868 -21.859 1.00 74.56 100 PRO A O 1
ATOM 771 N N . ALA A 1 101 ? 5.127 30.575 -22.104 1.00 72.06 101 ALA A N 1
ATOM 772 C CA . ALA A 1 101 ? 5.203 31.192 -20.792 1.00 72.06 101 ALA A CA 1
ATOM 773 C C . ALA A 1 101 ? 4.034 32.182 -20.654 1.00 72.06 101 ALA A C 1
ATOM 775 O O . ALA A 1 101 ? 3.770 32.930 -21.603 1.00 72.06 101 ALA A O 1
ATOM 776 N N . PRO A 1 102 ? 3.310 32.190 -19.519 1.00 75.44 102 PRO A N 1
ATOM 777 C CA . PRO A 1 102 ? 2.322 33.228 -19.283 1.00 75.44 102 PRO A CA 1
ATOM 778 C C . PRO A 1 102 ? 3.025 34.586 -19.425 1.00 75.44 102 PRO A C 1
ATOM 780 O O . PRO A 1 102 ? 4.168 34.712 -18.970 1.00 75.44 102 PRO A O 1
ATOM 783 N N . PRO A 1 103 ? 2.396 35.586 -20.066 1.00 73.25 103 PRO A N 1
ATOM 784 C CA . PRO A 1 103 ? 2.976 36.915 -20.161 1.00 73.25 103 PRO A CA 1
ATOM 785 C C . PRO A 1 103 ? 3.275 37.378 -18.738 1.00 73.25 103 PRO A C 1
ATOM 787 O O . PRO A 1 103 ? 2.368 37.515 -17.915 1.00 73.25 103 PRO A O 1
ATOM 790 N N . HIS A 1 104 ? 4.561 37.539 -18.419 1.00 57.56 104 HIS A N 1
ATOM 791 C CA . HIS A 1 104 ? 4.954 38.137 -17.156 1.00 57.56 104 HIS A CA 1
ATOM 792 C C . HIS A 1 104 ? 4.217 39.478 -17.054 1.00 57.56 104 HIS A C 1
ATOM 794 O O . HIS A 1 104 ? 4.334 40.281 -17.984 1.00 57.56 104 HIS A O 1
ATOM 800 N N . PRO A 1 105 ? 3.449 39.741 -15.978 1.00 59.91 105 PRO A N 1
ATOM 801 C CA . PRO A 1 105 ? 2.951 41.078 -15.732 1.00 59.91 105 PRO A CA 1
ATOM 802 C C . PRO A 1 105 ? 4.185 41.963 -15.626 1.00 59.91 105 PRO A C 1
ATOM 804 O O . PRO A 1 105 ? 5.005 41.822 -14.718 1.00 59.91 105 PRO A O 1
ATOM 807 N N . MET A 1 106 ? 4.349 42.795 -16.645 1.00 47.84 106 MET A N 1
ATOM 808 C CA . MET A 1 106 ? 5.431 43.740 -16.812 1.00 47.84 106 MET A CA 1
ATOM 809 C C . MET A 1 106 ? 5.236 44.822 -15.751 1.00 47.84 106 MET A C 1
ATOM 811 O O . MET A 1 106 ? 4.691 45.888 -16.013 1.00 47.84 106 MET A O 1
ATOM 815 N N . TRP A 1 107 ? 5.597 44.508 -14.508 1.00 50.88 107 TRP A N 1
ATOM 816 C CA . TRP A 1 107 ? 5.719 45.516 -13.472 1.00 50.88 107 TRP A CA 1
ATOM 817 C C . TRP A 1 107 ? 6.863 46.431 -13.904 1.00 50.88 107 TRP A C 1
ATOM 819 O O . TRP A 1 107 ? 7.981 45.941 -14.097 1.00 50.88 107 TRP A O 1
ATOM 829 N N . PRO A 1 108 ? 6.613 47.733 -14.108 1.00 58.84 108 PRO A N 1
ATOM 830 C CA . PRO A 1 108 ? 7.670 48.644 -14.483 1.00 58.84 108 PRO A CA 1
ATOM 831 C C . PRO A 1 108 ? 8.613 48.745 -13.287 1.00 58.84 108 PRO A C 1
ATOM 833 O O . PRO A 1 108 ? 8.314 49.404 -12.293 1.00 58.84 108 PRO A O 1
ATOM 836 N N . TYR A 1 109 ? 9.776 48.103 -13.379 1.00 52.59 109 TYR A N 1
ATOM 837 C CA . TYR A 1 109 ? 10.931 48.501 -12.586 1.00 52.59 109 TYR A CA 1
ATOM 838 C C . TYR A 1 109 ? 11.383 49.866 -13.107 1.00 52.59 109 TYR A C 1
ATOM 840 O O . TYR A 1 109 ? 12.345 49.993 -13.861 1.00 52.59 109 TYR A O 1
ATOM 848 N N . ALA A 1 110 ? 10.643 50.907 -12.727 1.00 54.16 110 ALA A N 1
ATOM 849 C CA . ALA A 1 110 ? 11.114 52.268 -12.807 1.00 54.16 110 ALA A CA 1
ATOM 850 C C . ALA A 1 110 ? 12.331 52.358 -11.882 1.00 54.16 110 ALA A C 1
ATOM 852 O O . ALA A 1 110 ? 12.221 52.303 -10.656 1.00 54.16 110 ALA A O 1
ATOM 853 N N . ALA A 1 111 ? 13.516 52.461 -12.479 1.00 56.44 111 ALA A N 1
ATOM 854 C CA . ALA A 1 111 ? 14.708 52.906 -11.785 1.00 56.44 111 ALA A CA 1
ATOM 855 C C . ALA A 1 111 ? 14.461 54.349 -11.322 1.00 56.44 111 ALA A C 1
ATOM 857 O O . ALA A 1 111 ? 14.763 55.313 -12.025 1.00 56.44 111 ALA A O 1
ATOM 858 N N . HIS A 1 112 ? 13.839 54.504 -10.153 1.00 55.53 112 HIS A N 1
ATOM 859 C CA . HIS A 1 112 ? 13.612 55.796 -9.531 1.00 55.53 112 HIS A CA 1
ATOM 860 C C . HIS A 1 112 ? 14.969 56.398 -9.149 1.00 55.53 112 HIS A C 1
ATOM 862 O O . HIS A 1 112 ? 15.504 56.141 -8.069 1.00 55.53 112 HIS A O 1
ATOM 868 N N . LYS A 1 113 ? 15.534 57.220 -10.042 1.00 53.22 113 LYS A N 1
ATOM 869 C CA . LYS A 1 113 ? 16.544 58.216 -9.678 1.00 53.22 113 LYS A CA 1
ATOM 870 C C . LYS A 1 113 ? 15.889 59.143 -8.658 1.00 53.22 113 LYS A C 1
ATOM 872 O O . LYS A 1 113 ? 15.037 59.952 -9.011 1.00 53.22 113 LYS A O 1
ATOM 877 N N . ARG A 1 114 ? 16.221 58.971 -7.378 1.00 54.16 114 ARG A N 1
ATOM 878 C CA . ARG A 1 114 ? 15.729 59.851 -6.314 1.00 54.16 114 ARG A CA 1
ATOM 879 C C . ARG A 1 114 ? 16.284 61.259 -6.570 1.00 54.16 114 ARG A C 1
ATOM 881 O O . ARG A 1 114 ? 17.507 61.383 -6.648 1.00 54.16 114 ARG A O 1
ATOM 888 N N . PRO A 1 115 ? 15.451 62.305 -6.709 1.00 53.97 115 PRO A N 1
ATOM 889 C CA . PRO A 1 115 ? 15.961 63.667 -6.705 1.00 53.97 115 PRO A CA 1
ATOM 890 C C . PRO A 1 115 ? 16.591 63.956 -5.337 1.00 53.97 115 PRO A C 1
ATOM 892 O O . PRO A 1 115 ? 16.082 63.516 -4.304 1.00 53.97 115 PRO A O 1
ATOM 895 N N . ALA A 1 116 ? 17.717 64.668 -5.334 1.00 57.44 116 ALA A N 1
ATOM 896 C CA . ALA A 1 116 ? 18.378 65.124 -4.120 1.00 57.44 116 ALA A CA 1
ATOM 897 C C . ALA A 1 116 ? 17.476 66.143 -3.407 1.00 57.44 116 ALA A C 1
ATOM 899 O O . ALA A 1 116 ? 17.484 67.331 -3.715 1.00 57.44 116 ALA A O 1
ATOM 900 N N . THR A 1 117 ? 16.652 65.670 -2.476 1.00 57.00 117 THR A N 1
ATOM 901 C CA . THR A 1 117 ? 15.839 66.532 -1.620 1.00 57.00 117 THR A CA 1
ATOM 902 C C . THR A 1 117 ? 16.723 67.129 -0.530 1.00 57.00 117 THR A C 1
ATOM 904 O O . THR A 1 117 ? 17.235 66.402 0.326 1.00 57.00 117 THR A O 1
ATOM 907 N N . LEU A 1 118 ? 16.886 68.452 -0.557 1.00 57.97 118 LEU A N 1
ATOM 908 C CA . LEU A 1 118 ? 17.399 69.241 0.561 1.00 57.97 118 LEU A CA 1
ATOM 909 C C . LEU A 1 118 ? 16.516 68.979 1.802 1.00 57.97 118 LEU A C 1
ATOM 911 O O . LEU A 1 118 ? 15.290 69.054 1.696 1.00 57.97 118 LEU A O 1
ATOM 915 N N . PRO A 1 119 ? 17.089 68.619 2.964 1.00 54.78 119 PRO A N 1
ATOM 916 C CA . PRO A 1 119 ? 16.309 68.249 4.140 1.00 54.78 119 PRO A CA 1
ATOM 917 C C . PRO A 1 119 ? 15.679 69.492 4.785 1.00 54.78 119 PRO A C 1
ATOM 919 O O . PRO A 1 119 ? 16.352 70.240 5.484 1.00 54.78 119 PRO A O 1
ATOM 922 N N . LEU A 1 120 ? 14.376 69.690 4.572 1.00 59.31 120 LEU A N 1
ATOM 923 C CA . LEU A 1 120 ? 13.575 70.773 5.168 1.00 59.31 120 LEU A CA 1
ATOM 924 C C . LEU A 1 120 ? 13.015 70.445 6.568 1.00 59.31 120 LEU A C 1
ATOM 926 O O . LEU A 1 120 ? 12.173 71.179 7.073 1.00 59.31 120 LEU A O 1
ATOM 930 N N . TRP A 1 121 ? 13.482 69.372 7.217 1.00 53.16 121 TRP A N 1
ATOM 931 C CA . TRP A 1 121 ? 13.028 68.997 8.561 1.00 53.16 121 TRP A CA 1
ATOM 932 C C . TRP A 1 121 ? 14.206 68.638 9.479 1.00 53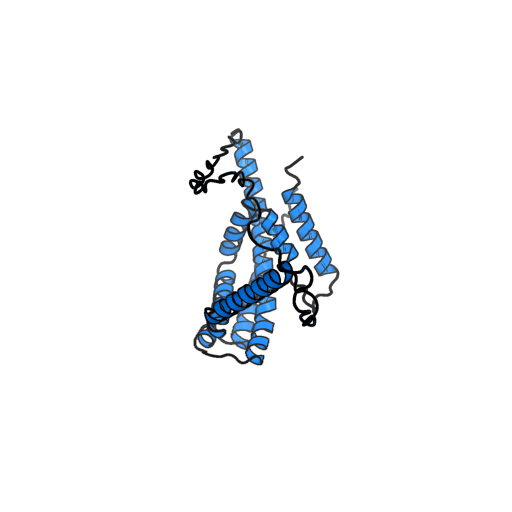.16 121 TRP A C 1
ATOM 934 O O . TRP A 1 121 ? 15.109 67.910 9.044 1.00 53.16 121 TRP A O 1
ATOM 944 N N . PRO A 1 122 ? 14.218 69.118 10.740 1.00 63.38 122 PRO A N 1
ATOM 945 C CA . PRO A 1 122 ? 15.235 68.751 11.718 1.00 63.38 122 PRO A CA 1
ATOM 946 C C . PRO A 1 122 ? 15.208 67.238 11.943 1.00 63.38 122 PRO A C 1
ATOM 948 O O . PRO A 1 122 ? 14.155 66.632 12.145 1.00 63.38 122 PRO A O 1
ATOM 951 N N . LYS A 1 123 ? 16.386 66.614 11.863 1.00 62.19 123 LYS A N 1
ATOM 952 C CA . LYS A 1 123 ? 16.530 65.176 12.097 1.00 62.19 123 LYS A CA 1
ATOM 953 C C . LYS A 1 123 ? 16.187 64.898 13.568 1.00 62.19 123 LYS A C 1
ATOM 955 O O . LYS A 1 123 ? 16.798 65.536 14.424 1.00 62.19 123 LYS A O 1
ATOM 960 N N . PRO A 1 124 ? 15.256 63.977 13.876 1.00 62.06 124 PRO A N 1
ATOM 961 C CA . PRO A 1 124 ? 15.005 63.581 15.254 1.00 62.06 124 PRO A CA 1
ATOM 962 C C . PRO A 1 124 ? 16.289 63.018 15.867 1.00 62.06 124 PRO A C 1
ATOM 964 O O . PRO A 1 124 ? 17.096 62.386 15.175 1.00 62.06 124 PRO A O 1
ATOM 967 N N . ASP A 1 125 ? 16.476 63.288 17.156 1.00 62.53 125 ASP A N 1
ATOM 968 C CA . ASP A 1 125 ? 17.658 62.892 17.908 1.00 62.53 125 ASP A CA 1
ATOM 969 C C . ASP A 1 125 ? 17.922 61.388 17.747 1.00 62.53 125 ASP A C 1
ATOM 971 O O . ASP A 1 125 ? 17.001 60.569 17.808 1.00 62.53 125 ASP A O 1
ATOM 975 N N . LYS A 1 126 ? 19.186 61.003 17.522 1.00 63.72 126 LYS A N 1
ATOM 976 C CA . LYS A 1 126 ? 19.563 59.607 17.201 1.00 63.72 126 LYS A CA 1
ATOM 977 C C . LYS A 1 126 ? 19.147 58.599 18.277 1.00 63.72 126 LYS A C 1
ATOM 979 O O . LYS A 1 126 ? 19.071 57.405 17.997 1.00 63.72 126 LYS A O 1
ATOM 984 N N . ASN A 1 127 ? 18.870 59.071 19.487 1.00 60.69 127 ASN A N 1
ATOM 985 C CA . ASN A 1 127 ? 18.489 58.253 20.622 1.00 60.69 127 ASN A CA 1
ATOM 986 C C . ASN A 1 127 ? 17.002 58.456 20.924 1.00 60.69 127 ASN A C 1
ATOM 988 O O . ASN A 1 127 ? 16.638 59.208 21.825 1.00 60.69 127 ASN A O 1
ATOM 992 N N . GLY A 1 128 ? 16.144 57.765 20.169 1.00 67.44 128 GLY A N 1
ATOM 993 C CA . GLY A 1 128 ? 14.732 57.620 20.524 1.00 67.44 128 GLY A CA 1
ATOM 994 C C . GLY A 1 128 ? 14.550 56.998 21.921 1.00 67.44 128 GLY A C 1
ATOM 995 O O . GLY A 1 128 ? 15.513 56.485 22.505 1.00 67.44 128 GLY A O 1
ATOM 996 N N . PRO A 1 129 ? 13.327 57.022 22.481 1.00 61.31 129 PRO A N 1
ATOM 997 C CA . PRO A 1 129 ? 13.051 56.465 23.801 1.00 61.31 129 PRO A CA 1
ATOM 998 C C . PRO A 1 129 ? 13.576 55.027 23.884 1.00 61.31 129 PRO A C 1
ATOM 1000 O O . PRO A 1 129 ? 13.240 54.186 23.049 1.00 61.31 129 PRO A O 1
ATOM 1003 N N . ARG A 1 130 ? 14.440 54.756 24.875 1.00 55.31 130 ARG A N 1
ATOM 1004 C CA . ARG A 1 130 ? 15.014 53.429 25.136 1.00 55.31 130 ARG A CA 1
ATOM 1005 C C . ARG A 1 130 ? 13.891 52.468 25.528 1.00 55.31 130 ARG A C 1
ATOM 1007 O O . ARG A 1 130 ? 13.611 52.278 26.710 1.00 55.31 130 ARG A O 1
ATOM 1014 N N . VAL A 1 131 ? 13.239 51.866 24.536 1.00 62.91 131 VAL A N 1
ATOM 1015 C CA . VAL A 1 131 ? 12.333 50.737 24.745 1.00 62.91 131 VAL A CA 1
ATOM 1016 C C . VAL A 1 131 ? 13.181 49.624 25.348 1.00 62.91 131 VAL A C 1
ATOM 1018 O O . VAL A 1 131 ? 14.113 49.130 24.711 1.00 62.91 131 VAL A O 1
ATOM 1021 N N . ARG A 1 132 ? 12.909 49.277 26.611 1.00 61.38 132 ARG A N 1
ATOM 1022 C CA . ARG A 1 132 ? 13.526 48.125 27.276 1.00 61.38 132 ARG A CA 1
ATOM 1023 C C . ARG A 1 132 ? 13.291 46.915 26.370 1.00 61.38 132 ARG A C 1
ATOM 1025 O O . ARG A 1 132 ? 12.141 46.596 26.088 1.00 61.38 132 ARG A O 1
ATOM 1032 N N . GLN A 1 133 ? 14.368 46.324 25.850 1.00 59.00 133 GLN A N 1
ATOM 1033 C CA . GLN A 1 133 ? 14.317 45.206 24.905 1.00 59.00 133 GLN A CA 1
ATOM 1034 C C . GLN A 1 133 ? 13.421 44.098 25.478 1.00 59.00 133 GLN A C 1
ATOM 1036 O O . GLN A 1 133 ? 13.784 43.453 26.458 1.00 59.00 133 GLN A O 1
ATOM 1041 N N . LEU A 1 134 ? 12.244 43.889 24.879 1.00 62.84 134 LEU A N 1
ATOM 1042 C CA . LEU A 1 134 ? 11.243 42.885 25.274 1.00 62.84 134 LEU A CA 1
ATOM 1043 C C . LEU A 1 134 ? 11.658 41.450 24.871 1.00 62.84 134 LEU A C 1
ATOM 1045 O O . LEU A 1 134 ? 10.818 40.627 24.522 1.00 62.84 134 LEU A O 1
ATOM 1049 N N . GLY A 1 135 ? 12.956 41.144 24.903 1.00 69.62 135 GLY A N 1
ATOM 1050 C CA . GLY A 1 135 ? 13.540 39.898 24.408 1.00 69.62 135 GLY A CA 1
ATOM 1051 C C . GLY A 1 135 ? 14.460 40.101 23.196 1.00 69.62 135 GLY A C 1
ATOM 1052 O O . GLY A 1 135 ? 14.595 41.221 22.693 1.00 69.62 135 GLY A O 1
ATOM 1053 N N . PRO A 1 136 ? 15.141 39.032 22.744 1.00 74.12 136 PRO A N 1
ATOM 1054 C CA . PRO A 1 136 ? 16.029 39.090 21.589 1.00 74.12 136 PRO A CA 1
ATOM 1055 C C . PRO A 1 136 ? 15.261 39.570 20.347 1.00 74.12 136 PRO A C 1
ATOM 1057 O O . PRO A 1 136 ? 14.095 39.204 20.177 1.00 74.12 136 PRO A O 1
ATOM 1060 N N . PRO A 1 137 ? 15.879 40.384 19.469 1.00 74.38 137 PRO A N 1
ATOM 1061 C CA . PRO A 1 137 ? 15.211 40.867 18.270 1.00 74.38 137 PRO A CA 1
ATOM 1062 C C . PRO A 1 137 ? 14.819 39.670 17.403 1.00 74.38 137 PRO A C 1
ATOM 1064 O O . PRO A 1 137 ? 15.682 38.991 16.845 1.00 74.38 137 PRO A O 1
ATOM 1067 N N . LEU A 1 138 ? 13.515 39.402 17.298 1.00 74.12 138 LEU A N 1
ATOM 1068 C CA . LEU A 1 138 ? 12.998 38.395 16.380 1.00 74.12 138 LEU A CA 1
ATOM 1069 C C . LEU A 1 138 ? 13.387 38.815 14.965 1.00 74.12 138 LEU A C 1
ATOM 1071 O O . LEU A 1 138 ? 12.907 39.821 14.436 1.00 74.12 138 LEU A O 1
ATOM 1075 N N . LEU A 1 139 ? 14.286 38.051 14.348 1.00 84.88 139 LEU A N 1
ATOM 1076 C CA . LEU A 1 139 ? 14.634 38.259 12.955 1.00 84.88 139 LEU A CA 1
ATOM 1077 C C . LEU A 1 139 ? 13.374 38.030 12.122 1.00 84.88 139 LEU A C 1
ATOM 1079 O O . LEU A 1 139 ? 12.649 37.056 12.322 1.00 84.88 139 LEU A O 1
ATOM 1083 N N . VAL A 1 140 ? 13.147 38.888 11.125 1.00 84.56 140 VAL A N 1
ATOM 1084 C CA . VAL A 1 140 ? 12.030 38.755 10.172 1.00 84.56 140 VAL A CA 1
ATOM 1085 C C . VAL A 1 140 ? 11.944 37.322 9.631 1.00 84.56 140 VAL A C 1
ATOM 1087 O O . VAL A 1 140 ? 10.861 36.754 9.524 1.00 84.56 140 VAL A O 1
ATOM 1090 N N . ARG A 1 141 ? 13.097 36.690 9.378 1.00 87.75 141 ARG A N 1
ATOM 1091 C CA . ARG A 1 141 ? 13.210 35.289 8.950 1.00 87.75 141 ARG A CA 1
ATOM 1092 C C . ARG A 1 141 ? 12.534 34.293 9.899 1.00 87.75 141 ARG A C 1
ATOM 1094 O O . ARG A 1 141 ? 11.909 33.351 9.416 1.00 87.75 141 ARG A O 1
ATOM 1101 N N . ASP A 1 142 ? 12.671 34.464 11.207 1.00 86.44 142 ASP A N 1
ATOM 1102 C CA . ASP A 1 142 ? 12.116 33.532 12.189 1.00 86.44 142 ASP A CA 1
ATOM 1103 C C . ASP A 1 142 ? 10.602 33.705 12.312 1.00 86.44 142 ASP A C 1
ATOM 1105 O O . ASP A 1 142 ? 9.884 32.705 12.300 1.00 86.44 142 ASP A O 1
ATOM 1109 N N . ILE A 1 143 ? 10.109 34.946 12.218 1.00 86.62 143 ILE A N 1
ATOM 1110 C CA . ILE A 1 143 ? 8.672 35.248 12.100 1.00 86.62 143 ILE A CA 1
ATOM 1111 C C . IL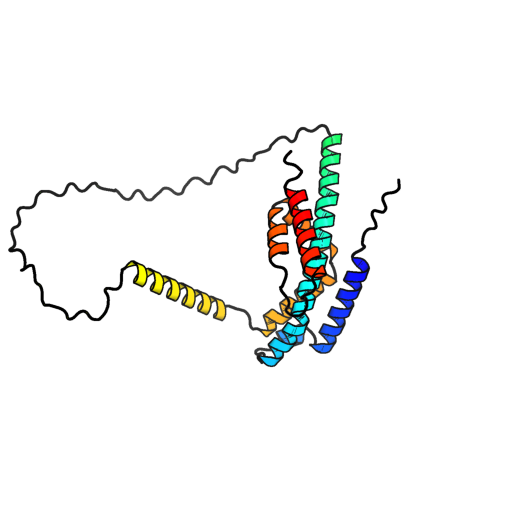E A 1 143 ? 8.080 34.563 10.857 1.00 86.62 143 ILE A C 1
ATOM 1113 O O . ILE A 1 143 ? 7.025 33.932 10.926 1.00 86.62 143 ILE A O 1
ATOM 1117 N N . TRP A 1 144 ? 8.764 34.626 9.707 1.00 90.88 144 TRP A N 1
ATOM 1118 C CA . TRP A 1 144 ? 8.321 33.924 8.494 1.00 90.88 144 TRP A CA 1
ATOM 1119 C C . TRP A 1 144 ? 8.328 32.400 8.656 1.00 90.88 144 TRP A C 1
ATOM 1121 O O . TRP A 1 144 ? 7.408 31.734 8.184 1.00 90.88 144 TRP A O 1
ATOM 1131 N N . ARG A 1 145 ? 9.334 31.829 9.329 1.00 91.62 145 ARG A N 1
ATOM 1132 C CA . ARG A 1 145 ? 9.404 30.384 9.610 1.00 91.62 145 ARG A CA 1
ATOM 1133 C C . ARG A 1 145 ? 8.303 29.921 10.558 1.00 91.62 145 ARG A C 1
ATOM 1135 O O . ARG A 1 145 ? 7.780 28.824 10.377 1.00 91.62 145 ARG A O 1
ATOM 1142 N N . GLU A 1 146 ? 7.975 30.710 11.573 1.00 90.88 146 GLU A N 1
ATOM 1143 C CA . GLU A 1 146 ? 6.858 30.441 12.485 1.00 90.88 146 GLU A CA 1
ATOM 1144 C C . GLU A 1 146 ? 5.527 30.504 11.748 1.00 90.88 146 GLU A C 1
ATOM 1146 O O . GLU A 1 146 ? 4.804 29.510 11.736 1.00 90.88 146 GLU A O 1
ATOM 1151 N N . ARG A 1 147 ? 5.272 31.579 10.993 1.00 92.31 147 ARG A N 1
ATOM 1152 C CA . ARG A 1 147 ? 4.068 31.694 10.154 1.00 92.31 147 ARG A CA 1
ATOM 1153 C C . ARG A 1 147 ? 3.941 30.558 9.142 1.00 92.31 147 ARG A C 1
ATOM 1155 O O . ARG A 1 147 ? 2.843 30.059 8.917 1.00 92.31 147 ARG A O 1
ATOM 1162 N N . ALA A 1 148 ? 5.047 30.112 8.546 1.00 90.44 148 ALA A N 1
ATOM 1163 C CA . ALA A 1 148 ? 5.044 28.970 7.637 1.00 90.44 148 ALA A CA 1
ATOM 1164 C C . ALA A 1 148 ? 4.691 27.655 8.356 1.00 90.44 148 ALA A C 1
ATOM 1166 O O . ALA A 1 148 ? 3.903 26.869 7.828 1.00 90.44 148 ALA A O 1
ATOM 1167 N N . ARG A 1 149 ? 5.229 27.419 9.562 1.00 93.12 149 ARG A N 1
ATOM 1168 C CA . ARG A 1 149 ? 4.884 26.252 10.393 1.00 93.12 149 ARG A CA 1
ATOM 1169 C C . ARG A 1 149 ? 3.415 26.274 10.811 1.00 93.12 149 ARG A C 1
ATOM 1171 O O . ARG A 1 149 ? 2.743 25.255 10.695 1.00 93.12 149 ARG A O 1
ATOM 1178 N N . GLU A 1 150 ? 2.902 27.426 11.230 1.00 90.38 150 GLU A N 1
ATOM 1179 C CA . GLU A 1 150 ? 1.489 27.605 11.577 1.00 90.38 150 GLU A CA 1
ATOM 1180 C C . GLU A 1 150 ? 0.571 27.381 10.375 1.00 90.38 150 GLU A C 1
ATOM 1182 O O . GLU A 1 150 ? -0.419 26.661 10.481 1.00 90.38 150 GLU A O 1
ATOM 1187 N N . ALA A 1 151 ? 0.907 27.947 9.212 1.00 91.00 151 ALA A N 1
ATOM 1188 C CA . ALA A 1 151 ? 0.149 27.734 7.984 1.00 91.00 151 ALA A CA 1
ATOM 1189 C C . ALA A 1 151 ? 0.129 26.249 7.586 1.00 91.00 151 ALA A C 1
ATOM 1191 O O . ALA A 1 151 ? -0.921 25.726 7.212 1.00 91.00 151 ALA A O 1
ATOM 1192 N N . GLN A 1 152 ? 1.259 25.545 7.720 1.00 90.88 152 GLN A N 1
ATOM 1193 C CA . GLN A 1 152 ? 1.329 24.098 7.509 1.00 90.88 152 GLN A CA 1
ATOM 1194 C C . GLN A 1 152 ? 0.487 23.322 8.527 1.00 90.88 152 GLN A C 1
ATOM 1196 O O . GLN A 1 152 ? -0.220 22.400 8.130 1.00 90.88 152 GLN A O 1
ATOM 1201 N N . ALA A 1 153 ? 0.518 23.692 9.810 1.00 88.75 153 ALA A N 1
ATOM 1202 C CA . ALA A 1 153 ? -0.300 23.060 10.844 1.00 88.75 153 ALA A CA 1
ATOM 1203 C C . ALA A 1 153 ? -1.798 23.234 10.550 1.00 88.75 153 ALA A C 1
ATOM 1205 O O . ALA A 1 153 ? -2.512 22.240 10.443 1.00 88.75 153 ALA A O 1
ATOM 1206 N N . ARG A 1 154 ? -2.245 24.467 10.268 1.00 88.50 154 ARG A N 1
ATOM 1207 C CA . ARG A 1 154 ? -3.632 24.766 9.865 1.00 88.50 154 ARG A CA 1
ATOM 1208 C C . ARG A 1 154 ? -4.043 23.988 8.620 1.00 88.50 154 ARG A C 1
ATOM 1210 O O . ARG A 1 154 ? -5.138 23.435 8.567 1.00 88.50 154 ARG A O 1
ATOM 1217 N N . HIS A 1 155 ? -3.161 23.913 7.625 1.00 87.69 155 HIS A N 1
ATOM 1218 C CA . HIS A 1 155 ? -3.412 23.128 6.423 1.00 87.69 155 HIS A CA 1
ATOM 1219 C C . HIS A 1 155 ? -3.564 21.634 6.741 1.00 87.69 155 HIS A C 1
ATOM 1221 O O . HIS A 1 155 ? -4.479 20.988 6.235 1.00 87.69 155 HIS A O 1
ATOM 1227 N N . LEU A 1 156 ? -2.708 21.075 7.600 1.00 88.69 156 LEU A N 1
ATOM 1228 C CA . LEU A 1 156 ? -2.800 19.678 8.022 1.00 88.69 156 LEU A CA 1
ATOM 1229 C C . LEU A 1 156 ? -4.067 19.399 8.832 1.00 88.69 156 LEU A C 1
ATOM 1231 O O . LEU A 1 156 ? -4.649 18.332 8.649 1.00 88.69 156 LEU A O 1
ATOM 1235 N N . ASP A 1 157 ? -4.505 20.329 9.675 1.00 85.94 157 ASP A N 1
ATOM 1236 C CA . ASP A 1 157 ? -5.742 20.207 10.449 1.00 85.94 157 ASP A CA 1
ATOM 1237 C C . ASP A 1 157 ? -6.978 20.279 9.551 1.00 85.94 157 ASP A C 1
ATOM 1239 O O . ASP A 1 157 ? -7.848 19.414 9.641 1.00 85.94 157 ASP A O 1
ATOM 1243 N N . MET A 1 158 ? -7.001 21.203 8.586 1.00 89.31 158 MET A N 1
ATOM 1244 C CA . MET A 1 158 ? -8.034 21.242 7.547 1.00 89.31 158 MET A CA 1
ATOM 1245 C C . MET A 1 158 ? -8.072 19.925 6.760 1.00 89.31 158 MET A C 1
ATOM 1247 O O . MET A 1 158 ? -9.130 19.328 6.576 1.00 89.31 158 MET A O 1
ATOM 1251 N N . VAL A 1 159 ? -6.910 19.410 6.344 1.00 86.81 159 VAL A N 1
ATOM 1252 C CA . VAL A 1 159 ? -6.820 18.114 5.659 1.00 86.81 159 VAL A CA 1
ATOM 1253 C C . VAL A 1 159 ? -7.272 16.972 6.568 1.00 86.81 159 VAL A C 1
ATOM 1255 O O . VAL A 1 159 ? -7.853 16.019 6.064 1.00 86.81 159 VAL A O 1
ATOM 1258 N N . ARG A 1 160 ? -7.015 17.015 7.881 1.00 84.75 160 ARG A N 1
ATOM 1259 C CA . ARG A 1 160 ? -7.492 15.999 8.835 1.00 84.75 160 ARG A CA 1
ATOM 1260 C C . ARG A 1 160 ? -9.010 16.015 8.958 1.00 84.75 160 ARG A C 1
ATOM 1262 O O . ARG A 1 160 ? -9.589 14.938 8.966 1.00 84.75 160 ARG A O 1
ATOM 1269 N N . PHE A 1 161 ? -9.620 17.195 8.995 1.00 82.69 161 PHE A N 1
ATOM 1270 C CA . PHE A 1 161 ? -11.071 17.355 9.039 1.00 82.69 161 PHE A CA 1
ATOM 1271 C C . PHE A 1 161 ? -11.749 16.829 7.766 1.00 82.69 161 PHE A C 1
ATOM 1273 O O . PHE A 1 161 ? -12.756 16.138 7.839 1.00 82.69 161 PHE A O 1
ATOM 1280 N N . MET A 1 162 ? -11.143 17.069 6.600 1.00 89.12 162 MET A N 1
ATOM 1281 C CA . MET A 1 162 ? -11.644 16.577 5.308 1.00 89.12 162 MET A CA 1
ATOM 1282 C C . MET A 1 162 ? -11.385 15.078 5.075 1.00 89.12 162 MET A C 1
ATOM 1284 O O . MET A 1 162 ? -11.757 14.542 4.029 1.00 89.12 162 MET A O 1
ATOM 1288 N N . ARG A 1 163 ? -10.701 14.378 5.993 1.00 86.62 163 ARG A N 1
ATOM 1289 C CA . ARG A 1 163 ? -10.475 12.934 5.851 1.00 86.62 163 ARG A CA 1
ATOM 1290 C C . ARG A 1 163 ? -11.747 12.177 6.165 1.00 86.62 163 ARG A C 1
ATOM 1292 O O . ARG A 1 163 ? -12.445 12.449 7.131 1.00 86.62 163 ARG A O 1
ATOM 1299 N N . GLU A 1 164 ? -11.946 11.124 5.391 1.00 90.38 164 GLU A N 1
ATOM 1300 C CA . GLU A 1 164 ? -12.981 10.144 5.670 1.00 90.38 164 GLU A CA 1
ATOM 1301 C C . GLU A 1 164 ? -12.826 9.539 7.073 1.00 90.38 164 GLU A C 1
ATOM 1303 O O . GLU A 1 164 ? -11.687 9.374 7.549 1.00 90.38 164 GLU A O 1
ATOM 1308 N N . PRO A 1 165 ? -13.951 9.143 7.697 1.00 91.38 165 PRO A N 1
ATOM 1309 C CA . PRO A 1 165 ? -13.952 8.478 8.989 1.00 91.38 165 PRO A CA 1
ATOM 1310 C C . PRO A 1 165 ? -12.986 7.283 9.018 1.00 91.38 165 PRO A C 1
ATOM 1312 O O . PRO A 1 165 ? -12.784 6.607 7.996 1.00 91.38 165 PRO A O 1
ATOM 1315 N N . PRO A 1 166 ? -12.375 6.984 10.179 1.00 90.50 166 PRO A N 1
ATOM 1316 C CA . PRO A 1 166 ? -11.366 5.934 10.288 1.00 90.50 166 PRO A CA 1
ATOM 1317 C C . PRO A 1 166 ? -11.890 4.564 9.827 1.00 90.50 166 PRO A C 1
ATOM 1319 O O . PRO A 1 166 ? -11.158 3.847 9.141 1.00 90.50 166 PRO A O 1
ATOM 1322 N N . GLY A 1 167 ? -13.158 4.238 10.104 1.00 93.25 167 GLY A N 1
ATOM 1323 C CA . GLY A 1 167 ? -13.782 2.980 9.678 1.00 93.25 167 GLY A CA 1
ATOM 1324 C C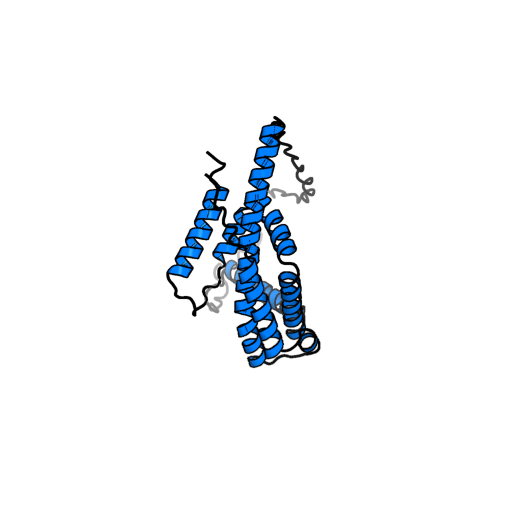 . GLY A 1 167 ? -13.921 2.835 8.172 1.00 93.25 167 GLY A C 1
ATOM 1325 O O . GLY A 1 167 ? -13.486 1.829 7.613 1.00 93.25 167 GLY A O 1
ATOM 1326 N N . VAL A 1 168 ? -14.378 3.885 7.488 1.00 94.44 168 VAL A N 1
ATOM 1327 C CA . VAL A 1 168 ? -14.458 3.920 6.018 1.00 94.44 168 VAL A CA 1
ATOM 1328 C C . VAL A 1 168 ? -13.074 3.732 5.393 1.00 94.44 168 VAL A C 1
ATOM 1330 O O . VAL A 1 168 ? -12.899 2.969 4.441 1.00 94.44 168 VAL A O 1
ATOM 1333 N N . ARG A 1 169 ? -12.046 4.373 5.958 1.00 93.19 169 ARG A N 1
ATOM 1334 C CA . ARG A 1 169 ? -10.666 4.228 5.476 1.00 93.19 169 ARG A CA 1
ATOM 1335 C C . ARG A 1 169 ? -10.119 2.813 5.659 1.00 93.19 169 ARG A C 1
ATOM 1337 O O . ARG A 1 169 ? -9.362 2.354 4.801 1.00 93.19 169 ARG A O 1
ATOM 1344 N N . LEU A 1 170 ? -10.435 2.145 6.769 1.00 93.75 170 LEU A N 1
ATOM 1345 C CA . LEU A 1 170 ? -10.041 0.754 7.006 1.00 93.75 170 LEU A CA 1
ATOM 1346 C C . LEU A 1 170 ? -10.774 -0.193 6.054 1.00 93.75 170 LEU A C 1
ATOM 1348 O O . LEU A 1 170 ? -10.113 -0.992 5.391 1.00 93.75 170 LEU A O 1
ATOM 1352 N N . ALA A 1 171 ? -12.087 -0.024 5.894 1.00 95.69 171 ALA A N 1
ATOM 1353 C CA . ALA A 1 171 ? -12.897 -0.797 4.958 1.00 95.69 171 ALA A CA 1
ATOM 1354 C C . ALA A 1 171 ? -12.348 -0.709 3.526 1.00 95.69 171 ALA A C 1
ATOM 1356 O O . ALA A 1 171 ? -12.036 -1.727 2.912 1.00 95.69 171 ALA A O 1
ATOM 1357 N N . ARG A 1 172 ? -12.071 0.507 3.035 1.00 95.94 172 ARG A N 1
ATOM 1358 C CA . ARG A 1 172 ? -11.468 0.714 1.707 1.00 95.94 172 ARG A CA 1
ATOM 1359 C C . ARG A 1 172 ? -10.102 0.056 1.552 1.00 95.94 172 ARG A C 1
ATOM 1361 O O . ARG A 1 172 ? -9.758 -0.395 0.462 1.00 95.94 172 ARG A O 1
ATOM 1368 N N . ARG A 1 173 ? -9.294 0.006 2.616 1.00 95.69 173 ARG A N 1
ATOM 1369 C CA . ARG A 1 173 ? -8.004 -0.703 2.589 1.00 95.69 173 ARG A CA 1
ATOM 1370 C C . ARG A 1 173 ? -8.203 -2.212 2.485 1.00 95.69 173 ARG A C 1
ATOM 1372 O O . ARG A 1 173 ? -7.491 -2.834 1.702 1.00 95.69 173 ARG A O 1
ATOM 1379 N N . MET A 1 174 ? -9.150 -2.774 3.233 1.00 96.44 174 MET A N 1
ATOM 1380 C CA . MET A 1 174 ? -9.495 -4.197 3.164 1.00 96.44 174 MET A CA 1
ATOM 1381 C C . MET A 1 174 ? -10.038 -4.568 1.781 1.00 96.44 174 MET A C 1
ATOM 1383 O O . MET A 1 174 ? -9.571 -5.535 1.190 1.00 96.44 174 MET A O 1
ATOM 1387 N N . GLU A 1 175 ? -10.938 -3.761 1.217 1.00 97.25 175 GLU A N 1
ATOM 1388 C CA . GLU A 1 175 ? -11.468 -3.956 -0.138 1.00 97.25 175 GLU A CA 1
ATOM 1389 C C . GLU A 1 175 ? -10.386 -3.836 -1.213 1.00 97.25 175 GLU A C 1
ATOM 1391 O O . GLU A 1 175 ? -10.318 -4.651 -2.132 1.00 97.25 175 GLU A O 1
ATOM 1396 N N . ALA A 1 176 ? -9.513 -2.829 -1.117 1.00 96.44 176 ALA A N 1
ATOM 1397 C CA . ALA A 1 176 ? -8.404 -2.680 -2.052 1.00 96.44 176 ALA A CA 1
ATOM 1398 C C . ALA A 1 176 ? -7.470 -3.895 -2.005 1.00 96.44 176 ALA A C 1
ATOM 1400 O O . ALA A 1 176 ? -6.990 -4.340 -3.046 1.00 96.44 176 ALA A O 1
ATOM 1401 N N . LEU A 1 177 ? -7.229 -4.436 -0.809 1.00 96.69 177 LEU A N 1
ATOM 1402 C CA . LEU A 1 177 ? -6.423 -5.633 -0.628 1.00 96.69 177 LEU A CA 1
ATOM 1403 C C . LEU A 1 177 ? -7.123 -6.876 -1.197 1.00 96.69 177 LEU A C 1
ATOM 1405 O O . LEU A 1 177 ? -6.482 -7.619 -1.935 1.00 96.69 177 LEU A O 1
ATOM 1409 N N . ALA A 1 178 ? -8.431 -7.035 -0.968 1.00 97.25 178 ALA A N 1
ATOM 1410 C CA . ALA A 1 178 ? -9.240 -8.097 -1.569 1.00 97.25 178 ALA A CA 1
ATOM 1411 C C . ALA A 1 178 ? -9.129 -8.093 -3.103 1.00 97.25 178 ALA A C 1
ATOM 1413 O O . ALA A 1 178 ? -8.752 -9.095 -3.703 1.00 97.25 178 ALA A O 1
ATOM 1414 N N . ARG A 1 179 ? -9.323 -6.928 -3.739 1.00 97.44 179 ARG A N 1
ATOM 1415 C CA . ARG A 1 179 ? -9.233 -6.776 -5.204 1.00 97.44 179 ARG A CA 1
ATOM 1416 C C . ARG A 1 179 ? -7.855 -7.139 -5.761 1.00 97.44 179 ARG A C 1
ATOM 1418 O O . ARG A 1 179 ? -7.759 -7.642 -6.879 1.00 97.44 179 ARG A O 1
ATOM 1425 N N . ILE A 1 180 ? -6.784 -6.843 -5.020 1.00 96.94 180 ILE A N 1
ATOM 1426 C CA . ILE A 1 180 ? -5.420 -7.203 -5.433 1.00 96.94 180 ILE A CA 1
ATOM 1427 C C . ILE A 1 180 ? -5.217 -8.715 -5.325 1.00 96.94 180 ILE A C 1
ATOM 1429 O O . ILE A 1 180 ? -4.656 -9.300 -6.245 1.00 96.94 180 ILE A O 1
ATOM 1433 N N . ILE A 1 181 ? -5.686 -9.339 -4.243 1.00 95.94 181 ILE A N 1
ATOM 1434 C CA . ILE A 1 181 ? -5.558 -10.785 -4.018 1.00 95.94 181 ILE A CA 1
ATOM 1435 C C . ILE A 1 181 ? -6.386 -11.596 -5.029 1.00 95.94 181 ILE A C 1
ATOM 1437 O O . ILE A 1 181 ? -5.938 -12.649 -5.481 1.00 95.94 181 ILE A O 1
ATOM 1441 N N . GLU A 1 182 ? -7.561 -11.101 -5.421 1.00 96.44 182 GLU A N 1
ATOM 1442 C CA . GLU A 1 182 ? -8.393 -11.714 -6.466 1.00 96.44 182 GLU A CA 1
ATOM 1443 C C . GLU A 1 182 ? -7.738 -11.639 -7.850 1.00 96.44 182 GLU A C 1
ATOM 1445 O O . GLU A 1 182 ? -7.834 -12.574 -8.643 1.00 96.44 182 GLU A O 1
ATOM 1450 N N . LYS A 1 183 ? -7.086 -10.512 -8.170 1.00 96.25 183 LYS A N 1
ATOM 1451 C CA . LYS A 1 183 ? -6.521 -10.237 -9.504 1.00 96.25 183 LYS A CA 1
ATOM 1452 C C . LYS A 1 183 ? -5.051 -9.801 -9.415 1.00 96.25 183 LYS A C 1
ATOM 1454 O O . LYS A 1 183 ? -4.722 -8.679 -9.830 1.00 96.25 183 LYS A O 1
ATOM 1459 N N . PRO A 1 184 ? -4.147 -10.683 -8.946 1.00 94.62 184 PRO A N 1
ATOM 1460 C CA . PRO A 1 184 ? -2.755 -10.327 -8.667 1.00 94.62 184 PRO A CA 1
ATOM 1461 C C . PRO A 1 184 ? -2.014 -9.879 -9.930 1.00 94.62 184 PRO A C 1
ATOM 1463 O O . PRO A 1 184 ? -1.428 -8.793 -9.969 1.00 94.62 184 PRO A O 1
ATOM 1466 N N . LEU A 1 185 ? -2.182 -10.626 -11.027 1.00 92.69 185 LEU A N 1
ATOM 1467 C CA . LEU A 1 185 ? -1.537 -10.343 -12.311 1.00 92.69 185 LEU A CA 1
ATOM 1468 C C . LEU A 1 185 ? -1.925 -8.976 -12.890 1.00 92.69 185 LEU A C 1
ATOM 1470 O O . LEU A 1 185 ? -1.107 -8.301 -13.514 1.00 92.69 185 LEU A O 1
ATOM 1474 N N . ALA A 1 186 ? -3.167 -8.526 -12.686 1.00 93.38 186 ALA A N 1
ATOM 1475 C CA . ALA A 1 186 ? -3.606 -7.219 -13.171 1.00 93.38 186 ALA A CA 1
ATOM 1476 C C . ALA A 1 186 ? -2.911 -6.077 -12.411 1.00 93.38 186 ALA A C 1
ATOM 1478 O O . ALA A 1 186 ? -2.498 -5.084 -13.021 1.00 93.38 186 ALA A O 1
ATOM 1479 N N . ALA A 1 187 ? -2.751 -6.223 -11.093 1.00 93.44 187 ALA A N 1
ATOM 1480 C CA . ALA A 1 187 ? -2.008 -5.277 -10.270 1.00 93.44 187 ALA A CA 1
ATOM 1481 C C . ALA A 1 187 ? -0.515 -5.268 -10.642 1.00 93.44 187 ALA A C 1
ATOM 1483 O O . ALA A 1 187 ? 0.048 -4.190 -10.864 1.00 93.44 187 ALA A O 1
ATOM 1484 N N . ALA A 1 188 ? 0.090 -6.449 -10.805 1.00 92.31 188 ALA A N 1
ATOM 1485 C CA . ALA A 1 188 ? 1.483 -6.606 -11.214 1.00 92.31 188 ALA A CA 1
ATOM 1486 C C . ALA A 1 188 ? 1.751 -5.985 -12.592 1.00 92.31 188 ALA A C 1
ATOM 1488 O O . ALA A 1 188 ? 2.668 -5.180 -12.730 1.00 92.31 188 ALA A O 1
ATOM 1489 N N . ARG A 1 189 ? 0.896 -6.230 -13.597 1.00 90.94 189 ARG A N 1
ATOM 1490 C CA . ARG A 1 189 ? 1.005 -5.612 -14.936 1.00 90.94 189 ARG A CA 1
ATOM 1491 C C . ARG A 1 189 ? 0.903 -4.089 -14.896 1.00 90.94 189 ARG A C 1
ATOM 1493 O O . ARG A 1 189 ? 1.660 -3.398 -15.577 1.00 90.94 189 ARG A O 1
ATOM 1500 N N . ARG A 1 190 ? -0.026 -3.537 -14.104 1.00 91.19 190 ARG A N 1
ATOM 1501 C CA . ARG A 1 190 ? -0.158 -2.076 -13.931 1.00 91.19 190 ARG A CA 1
ATOM 1502 C C . ARG A 1 190 ? 1.105 -1.477 -13.322 1.00 91.19 190 ARG A C 1
ATOM 1504 O O . ARG A 1 190 ? 1.532 -0.405 -13.751 1.00 91.19 190 ARG A O 1
ATOM 1511 N N . LEU A 1 191 ? 1.696 -2.157 -12.342 1.00 92.00 191 LEU A N 1
ATOM 1512 C CA . LEU A 1 191 ? 2.949 -1.723 -11.738 1.00 92.00 191 LEU A CA 1
ATOM 1513 C C . LEU A 1 191 ? 4.119 -1.875 -12.718 1.00 92.00 191 LEU A C 1
ATOM 1515 O O . LEU A 1 191 ? 4.871 -0.921 -12.880 1.00 92.00 191 LEU A O 1
ATOM 1519 N N . ALA A 1 192 ? 4.217 -2.991 -13.440 1.00 89.06 192 ALA A N 1
ATOM 1520 C CA . ALA A 1 192 ? 5.244 -3.238 -14.450 1.00 89.06 192 ALA A CA 1
ATOM 1521 C C . ALA A 1 192 ? 5.261 -2.136 -15.521 1.00 89.06 192 ALA A C 1
ATOM 1523 O O . ALA A 1 192 ? 6.314 -1.574 -15.808 1.00 89.06 192 ALA A O 1
ATOM 1524 N N . LYS A 1 193 ? 4.089 -1.730 -16.034 1.00 88.44 193 LYS A N 1
ATOM 1525 C CA . LYS A 1 193 ? 3.971 -0.592 -16.967 1.00 88.44 193 LYS A CA 1
ATOM 1526 C C . LYS A 1 193 ? 4.549 0.701 -16.385 1.00 88.44 193 LYS A C 1
ATOM 1528 O O . LYS A 1 193 ? 5.276 1.410 -17.072 1.00 88.44 193 LYS A O 1
ATOM 1533 N N . LYS A 1 194 ? 4.269 1.003 -15.113 1.00 88.25 194 LYS A N 1
ATOM 1534 C CA . LYS A 1 194 ? 4.831 2.186 -14.436 1.00 88.25 194 LYS A CA 1
ATOM 1535 C C . LYS A 1 194 ? 6.341 2.075 -14.236 1.00 88.25 194 LYS A C 1
ATOM 1537 O O . LYS A 1 194 ? 7.036 3.073 -14.401 1.00 88.25 194 LYS A O 1
ATOM 1542 N N . LEU A 1 195 ? 6.834 0.884 -13.901 1.00 85.88 195 LEU A N 1
ATOM 1543 C CA . LEU A 1 1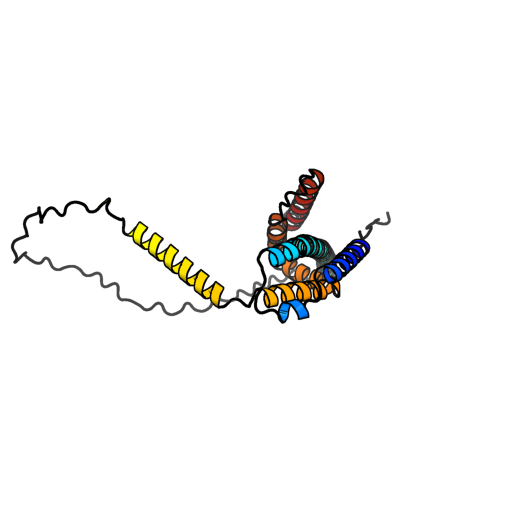95 ? 8.263 0.621 -13.745 1.00 85.88 195 LEU A CA 1
ATOM 1544 C C . LEU A 1 195 ? 9.022 0.778 -15.064 1.00 85.88 195 LEU A C 1
ATOM 1546 O O . LEU A 1 195 ? 10.149 1.246 -15.034 1.00 85.88 195 LEU A O 1
ATOM 1550 N N . ARG A 1 196 ? 8.407 0.489 -16.215 1.00 81.75 196 ARG A N 1
ATOM 1551 C CA . ARG A 1 196 ? 9.025 0.761 -17.525 1.00 81.75 196 ARG A CA 1
ATOM 1552 C C . ARG A 1 196 ? 9.206 2.253 -17.789 1.00 81.75 196 ARG A C 1
ATOM 1554 O O . ARG A 1 196 ? 10.256 2.663 -18.261 1.00 81.75 196 ARG A O 1
ATOM 1561 N N . VAL A 1 197 ? 8.198 3.067 -17.468 1.00 81.75 197 VAL A N 1
ATOM 1562 C CA . VAL A 1 197 ? 8.258 4.525 -17.688 1.00 81.75 197 VAL A CA 1
ATOM 1563 C C . VAL A 1 197 ? 9.212 5.197 -16.701 1.00 81.75 197 VAL A C 1
ATOM 1565 O O . VAL A 1 197 ? 9.955 6.104 -17.063 1.00 81.75 197 VAL A O 1
ATOM 1568 N N . VAL A 1 198 ? 9.184 4.773 -15.435 1.00 84.56 198 VAL A N 1
ATOM 1569 C CA . VAL A 1 198 ? 9.992 5.361 -14.363 1.00 84.56 198 VAL A CA 1
ATOM 1570 C C . VAL A 1 198 ? 10.684 4.243 -13.585 1.00 84.56 198 VAL A C 1
ATOM 1572 O O . VAL A 1 198 ? 10.237 3.879 -12.495 1.00 84.56 198 VAL A O 1
ATOM 1575 N N . PRO A 1 199 ? 11.803 3.704 -14.080 1.00 77.06 199 PRO A N 1
ATOM 1576 C CA . PRO A 1 199 ? 12.422 2.536 -13.458 1.00 77.06 199 PRO A CA 1
ATOM 1577 C C . PRO A 1 199 ? 13.078 2.870 -12.105 1.00 77.06 199 PRO A C 1
ATOM 1579 O O . PRO A 1 199 ? 13.058 2.056 -11.181 1.00 77.06 199 PRO A O 1
ATOM 1582 N N . LYS A 1 200 ? 13.469 4.138 -11.880 1.00 76.94 200 LYS A N 1
ATOM 1583 C CA . LYS A 1 200 ? 13.876 4.664 -10.554 1.00 76.94 200 LYS A CA 1
ATOM 1584 C C . LYS A 1 200 ? 12.792 4.513 -9.472 1.00 76.94 200 LYS A C 1
ATOM 1586 O O . LYS A 1 200 ? 13.088 4.612 -8.279 1.00 76.94 200 LYS A O 1
ATOM 1591 N N . LEU A 1 201 ? 11.531 4.300 -9.857 1.00 79.81 201 LEU A N 1
ATOM 1592 C CA . LEU A 1 201 ? 10.436 4.044 -8.925 1.00 79.81 201 LEU A CA 1
ATOM 1593 C C . LEU A 1 201 ? 10.619 2.708 -8.192 1.00 79.81 201 LEU A C 1
ATOM 1595 O O . LEU A 1 201 ? 10.296 2.648 -7.007 1.00 79.81 201 LEU A O 1
ATOM 1599 N N . ALA A 1 202 ? 11.197 1.686 -8.834 1.00 75.62 202 ALA A N 1
ATOM 1600 C CA . ALA A 1 202 ? 11.488 0.405 -8.186 1.00 75.62 202 ALA A CA 1
ATOM 1601 C C . ALA A 1 202 ? 12.434 0.591 -6.989 1.00 75.62 202 ALA A C 1
ATOM 1603 O O . ALA A 1 202 ? 12.114 0.155 -5.884 1.00 75.62 202 ALA A O 1
ATOM 1604 N N . LEU A 1 203 ? 13.519 1.358 -7.159 1.00 71.69 203 LEU A N 1
ATOM 1605 C CA . LEU A 1 203 ? 14.459 1.675 -6.073 1.00 71.69 203 LEU A CA 1
ATOM 1606 C C . LEU A 1 203 ? 13.778 2.415 -4.911 1.00 71.69 203 LEU A C 1
ATOM 1608 O O . LEU A 1 203 ? 14.072 2.158 -3.745 1.00 71.69 203 LEU A O 1
ATOM 1612 N N . LYS A 1 204 ? 12.832 3.321 -5.200 1.00 78.44 204 LYS A N 1
ATOM 1613 C CA . LYS A 1 204 ? 12.057 4.018 -4.156 1.00 78.44 204 LYS A CA 1
ATOM 1614 C C . LYS A 1 204 ? 11.129 3.076 -3.389 1.00 78.44 204 LYS A C 1
ATOM 1616 O O . LYS A 1 204 ? 10.930 3.281 -2.192 1.00 78.44 204 LYS A O 1
ATOM 1621 N N . LEU A 1 205 ? 10.543 2.087 -4.064 1.00 76.94 205 LEU A N 1
ATOM 1622 C CA . LEU A 1 205 ? 9.683 1.088 -3.430 1.00 76.94 205 LEU A CA 1
ATOM 1623 C C . LEU A 1 205 ? 10.496 0.110 -2.573 1.00 76.94 205 LEU A C 1
ATOM 1625 O O . LEU A 1 205 ? 10.069 -0.202 -1.464 1.00 76.94 205 LEU A O 1
ATOM 1629 N N . LEU A 1 206 ? 11.687 -0.283 -3.033 1.00 70.56 206 LEU A N 1
ATOM 1630 C CA . LEU A 1 206 ? 12.612 -1.134 -2.281 1.00 70.56 206 LEU A CA 1
ATOM 1631 C C . LEU A 1 206 ? 13.230 -0.407 -1.073 1.00 70.56 206 LEU A C 1
ATOM 1633 O O . LEU A 1 206 ? 13.321 -0.953 0.019 1.00 70.56 206 LEU A O 1
ATOM 1637 N N . ARG A 1 207 ? 13.561 0.883 -1.184 1.00 67.69 207 ARG A N 1
ATOM 1638 C CA . ARG A 1 207 ? 14.090 1.648 -0.035 1.00 67.69 207 ARG A CA 1
ATOM 1639 C C . ARG A 1 207 ? 13.090 1.848 1.106 1.00 67.69 207 ARG A C 1
ATOM 1641 O O . ARG A 1 207 ? 13.493 2.157 2.222 1.00 67.69 207 ARG A O 1
ATOM 1648 N N . LYS A 1 208 ? 11.789 1.697 0.842 1.00 63.38 208 LYS A N 1
ATOM 1649 C CA . LYS A 1 208 ? 10.720 1.817 1.845 1.00 63.38 208 LYS A CA 1
ATOM 1650 C C . LYS A 1 208 ? 10.275 0.463 2.404 1.00 63.38 208 LYS A C 1
ATOM 1652 O O . LYS A 1 208 ? 9.132 0.348 2.855 1.00 63.38 208 LYS A O 1
ATOM 1657 N N . LEU A 1 209 ? 11.138 -0.557 2.385 1.00 58.62 209 LEU A N 1
ATOM 1658 C CA . LEU A 1 209 ? 10.835 -1.808 3.075 1.00 58.62 209 LEU A CA 1
ATOM 1659 C C . LEU A 1 209 ? 10.587 -1.519 4.569 1.00 58.62 209 LEU A C 1
ATOM 1661 O O . LEU A 1 209 ? 11.388 -0.822 5.199 1.00 58.62 209 LEU A O 1
ATOM 1665 N N . PRO A 1 210 ? 9.475 -2.008 5.151 1.00 54.84 210 PRO A N 1
ATOM 1666 C CA . PRO A 1 210 ? 9.216 -1.806 6.564 1.00 54.84 210 PRO A CA 1
ATOM 1667 C C . PRO A 1 210 ? 10.343 -2.466 7.358 1.00 54.84 210 PRO A C 1
ATOM 1669 O O . PRO A 1 210 ? 10.546 -3.678 7.275 1.00 54.84 210 PRO A O 1
ATOM 1672 N N . ARG A 1 211 ? 11.069 -1.656 8.134 1.00 54.88 211 ARG A N 1
ATOM 1673 C CA . ARG A 1 211 ? 11.924 -2.131 9.223 1.00 54.88 211 ARG A CA 1
ATOM 1674 C C . ARG A 1 211 ? 11.000 -2.631 10.331 1.00 54.88 211 ARG A C 1
ATOM 1676 O O . ARG A 1 211 ? 10.692 -1.908 11.272 1.00 54.88 211 ARG A O 1
ATOM 1683 N N . SER A 1 212 ? 10.444 -3.825 10.173 1.00 51.06 212 SER A N 1
ATOM 1684 C CA . SER A 1 212 ? 9.663 -4.445 11.237 1.00 51.06 212 SER A CA 1
ATOM 1685 C C . SER A 1 212 ? 10.611 -4.872 12.352 1.00 51.06 212 SER A C 1
ATOM 1687 O O . SER A 1 212 ? 11.556 -5.615 12.097 1.00 51.06 212 SER A O 1
ATOM 1689 N N . ARG A 1 213 ? 10.328 -4.462 13.593 1.00 51.38 213 ARG A N 1
ATOM 1690 C CA . ARG A 1 213 ? 11.098 -4.853 14.791 1.00 51.38 213 ARG A CA 1
ATOM 1691 C C . ARG A 1 213 ? 11.258 -6.376 14.942 1.00 51.38 213 ARG A C 1
ATOM 1693 O O . ARG A 1 213 ? 12.223 -6.819 15.552 1.00 51.38 213 ARG A O 1
ATOM 1700 N N . TYR A 1 214 ? 10.327 -7.141 14.368 1.00 49.16 214 TYR A N 1
ATOM 1701 C CA . TYR A 1 214 ? 10.261 -8.603 14.415 1.00 49.16 214 TYR A CA 1
ATOM 1702 C C . TYR A 1 214 ? 11.160 -9.327 13.403 1.00 49.16 214 TYR A C 1
ATOM 1704 O O . TYR A 1 214 ? 11.398 -10.514 13.564 1.00 49.16 214 TYR A O 1
ATOM 1712 N N . TYR A 1 215 ? 11.694 -8.631 12.395 1.00 53.47 215 TYR A N 1
ATOM 1713 C CA . TYR A 1 215 ? 12.609 -9.216 11.410 1.00 53.47 215 TYR A CA 1
ATOM 1714 C C . TYR A 1 215 ? 13.964 -8.515 11.533 1.00 53.47 215 TYR A C 1
ATOM 1716 O O . TYR A 1 215 ? 14.292 -7.621 10.757 1.00 53.47 215 TYR A O 1
ATOM 1724 N N . LYS A 1 216 ? 14.743 -8.903 12.551 1.00 56.16 216 LYS A N 1
ATOM 1725 C CA . LYS A 1 216 ? 16.182 -8.587 12.667 1.00 56.16 216 LYS A CA 1
ATOM 1726 C C . LYS A 1 216 ? 17.046 -9.610 11.921 1.00 56.16 216 LYS A C 1
ATOM 1728 O O . LYS A 1 216 ? 18.202 -9.823 12.264 1.00 56.16 216 LYS A O 1
ATOM 1733 N N . ASP A 1 217 ? 16.457 -10.299 10.956 1.00 64.25 217 ASP A N 1
ATOM 1734 C CA . ASP A 1 217 ? 17.111 -11.417 10.310 1.00 64.25 217 ASP A CA 1
ATOM 1735 C C . ASP A 1 217 ? 18.135 -10.893 9.295 1.00 64.25 217 ASP A C 1
ATOM 1737 O O . ASP A 1 217 ? 17.797 -10.106 8.402 1.00 64.25 217 ASP A O 1
ATOM 1741 N N . ALA A 1 218 ? 19.398 -11.295 9.434 1.00 71.69 218 ALA A N 1
ATOM 1742 C CA . ALA A 1 218 ? 20.456 -10.887 8.510 1.00 71.69 218 ALA A CA 1
ATOM 1743 C C . ALA A 1 218 ? 20.110 -11.308 7.071 1.00 71.69 218 ALA A C 1
ATOM 1745 O O . ALA A 1 218 ? 20.353 -10.557 6.123 1.00 71.69 218 ALA A O 1
ATOM 1746 N N . ALA A 1 219 ? 19.428 -12.451 6.924 1.00 65.75 219 ALA A N 1
ATOM 1747 C CA . ALA A 1 219 ? 18.925 -12.953 5.651 1.00 65.75 219 ALA A CA 1
ATOM 1748 C C . ALA A 1 219 ? 17.915 -12.000 4.989 1.00 65.75 219 ALA A C 1
ATOM 1750 O O . ALA A 1 219 ? 17.937 -11.825 3.771 1.00 65.75 219 ALA A O 1
ATOM 1751 N N . TYR A 1 220 ? 17.059 -11.340 5.776 1.00 64.62 220 TYR A N 1
ATOM 1752 C CA . TYR A 1 220 ? 16.066 -10.394 5.266 1.00 64.62 220 TYR A CA 1
ATOM 1753 C C . TYR A 1 220 ? 16.723 -9.136 4.693 1.00 64.62 220 TYR A C 1
ATOM 1755 O O . TYR A 1 220 ? 16.344 -8.669 3.618 1.00 64.62 220 TYR A O 1
ATOM 1763 N N . THR A 1 221 ? 17.720 -8.603 5.402 1.00 68.44 221 THR A N 1
ATOM 1764 C CA . THR A 1 221 ? 18.485 -7.432 4.953 1.00 68.44 221 THR A CA 1
ATOM 1765 C C . THR A 1 221 ? 19.259 -7.766 3.680 1.00 68.44 221 THR A C 1
ATOM 1767 O O . THR A 1 221 ? 19.091 -7.085 2.675 1.00 68.44 221 THR A O 1
ATOM 1770 N N . ALA A 1 222 ? 19.967 -8.902 3.668 1.00 73.12 222 ALA A N 1
ATOM 1771 C CA . ALA A 1 222 ? 20.713 -9.372 2.504 1.00 73.12 222 ALA A CA 1
ATOM 1772 C C . ALA A 1 222 ? 19.821 -9.641 1.278 1.00 73.12 222 ALA A C 1
ATOM 1774 O O . ALA A 1 222 ? 20.238 -9.397 0.149 1.00 73.12 222 ALA A O 1
ATOM 1775 N N . ALA A 1 223 ? 18.595 -10.141 1.469 1.00 66.56 223 ALA A N 1
ATOM 1776 C CA . ALA A 1 223 ? 17.629 -10.303 0.382 1.00 66.56 223 ALA A CA 1
ATOM 1777 C C . ALA A 1 223 ? 17.132 -8.950 -0.155 1.00 66.56 223 ALA A C 1
ATOM 1779 O O . ALA A 1 223 ? 16.922 -8.801 -1.359 1.00 66.56 223 ALA A O 1
ATOM 1780 N N . GLY A 1 224 ? 16.957 -7.960 0.727 1.00 67.88 224 GLY A N 1
ATOM 1781 C CA . GLY A 1 224 ? 16.626 -6.587 0.349 1.00 67.88 224 GLY A CA 1
ATOM 1782 C C . GLY A 1 224 ? 17.735 -5.915 -0.461 1.00 67.88 224 GLY A C 1
ATOM 1783 O O . GLY A 1 224 ? 17.439 -5.316 -1.493 1.00 67.88 224 GLY A O 1
ATOM 1784 N N . ASP A 1 225 ? 18.986 -6.065 -0.026 1.00 71.81 225 ASP A N 1
ATOM 1785 C CA . ASP A 1 225 ? 20.162 -5.513 -0.705 1.00 71.81 225 ASP A CA 1
ATOM 1786 C C . ASP A 1 225 ? 20.369 -6.179 -2.070 1.00 71.81 225 ASP A C 1
ATOM 1788 O O . ASP A 1 225 ? 20.445 -5.483 -3.077 1.00 71.81 225 ASP A O 1
ATOM 1792 N N . ARG A 1 226 ? 20.277 -7.516 -2.152 1.00 74.31 226 ARG A N 1
ATOM 1793 C CA . ARG A 1 226 ? 20.294 -8.236 -3.439 1.00 74.31 226 ARG A CA 1
ATOM 1794 C C . ARG A 1 226 ? 19.206 -7.756 -4.396 1.00 74.31 226 ARG A C 1
ATOM 1796 O O . ARG A 1 226 ? 19.482 -7.512 -5.562 1.00 74.31 226 ARG A O 1
ATOM 1803 N N . ALA A 1 227 ? 17.972 -7.583 -3.916 1.00 68.56 227 ALA A N 1
ATOM 1804 C CA . ALA A 1 227 ? 16.883 -7.072 -4.748 1.00 68.56 227 ALA A CA 1
ATOM 1805 C C . ALA A 1 227 ? 17.124 -5.621 -5.204 1.00 68.56 227 ALA A C 1
ATOM 1807 O O . ALA A 1 227 ? 16.699 -5.238 -6.296 1.00 68.56 227 ALA A O 1
ATOM 1808 N N . PHE A 1 228 ? 17.779 -4.802 -4.376 1.00 72.56 228 PHE A N 1
ATOM 1809 C CA . PHE A 1 228 ? 18.186 -3.448 -4.740 1.00 72.56 228 PHE A CA 1
ATOM 1810 C C . PHE A 1 228 ? 19.265 -3.469 -5.824 1.00 72.56 228 PHE A C 1
ATOM 1812 O O . PHE A 1 228 ? 19.078 -2.805 -6.843 1.00 72.56 228 PHE A O 1
ATOM 1819 N N . ASP A 1 229 ? 20.324 -4.255 -5.638 1.00 73.38 229 ASP A N 1
ATOM 1820 C CA . ASP A 1 229 ? 21.428 -4.404 -6.589 1.00 73.38 229 ASP A CA 1
ATOM 1821 C C . ASP A 1 229 ? 20.935 -4.962 -7.925 1.00 73.38 229 ASP A C 1
ATOM 1823 O O . ASP A 1 229 ? 21.274 -4.439 -8.978 1.00 73.38 229 ASP A O 1
ATOM 1827 N N . ASP A 1 230 ? 20.031 -5.938 -7.906 1.00 71.06 230 ASP A N 1
ATOM 1828 C CA . ASP A 1 230 ? 19.388 -6.494 -9.098 1.00 71.06 230 ASP A CA 1
ATOM 1829 C C . ASP A 1 230 ? 18.587 -5.456 -9.899 1.00 71.06 230 ASP A C 1
ATOM 1831 O O . ASP A 1 230 ? 18.546 -5.490 -11.134 1.00 71.06 230 ASP A O 1
ATOM 1835 N N . VAL A 1 231 ? 17.890 -4.549 -9.209 1.00 71.12 231 VAL A N 1
ATOM 1836 C CA . VAL A 1 231 ? 17.143 -3.456 -9.849 1.00 71.12 231 VAL A CA 1
ATOM 1837 C C . VAL A 1 231 ? 18.087 -2.353 -10.312 1.00 71.12 231 VAL A C 1
ATOM 1839 O O . VAL A 1 231 ? 17.846 -1.752 -11.357 1.00 71.12 231 VAL A O 1
ATOM 1842 N N . PHE A 1 232 ? 19.140 -2.077 -9.548 1.00 72.75 232 PHE A N 1
ATOM 1843 C CA .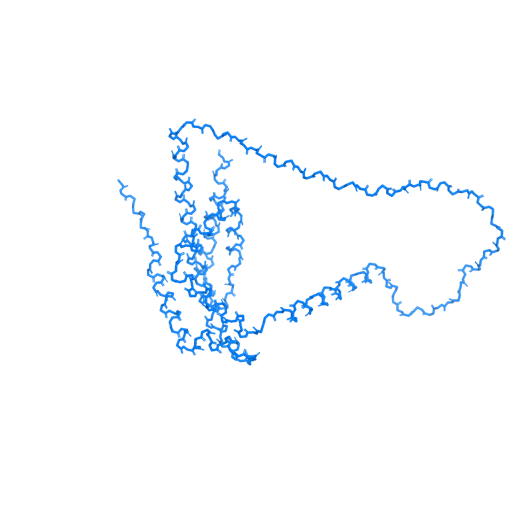 PHE A 1 232 ? 20.167 -1.108 -9.896 1.00 72.75 232 PHE A CA 1
ATOM 1844 C C . PHE A 1 232 ? 20.937 -1.565 -11.139 1.00 72.75 232 PHE A C 1
ATOM 1846 O O . PHE A 1 232 ? 20.986 -0.837 -12.120 1.00 72.75 232 PHE A O 1
ATOM 1853 N N . ASN A 1 233 ? 21.427 -2.800 -11.168 1.00 77.50 233 ASN A N 1
ATOM 1854 C CA . ASN A 1 233 ? 22.090 -3.374 -12.333 1.00 77.50 233 ASN A CA 1
ATOM 1855 C C . ASN A 1 233 ? 21.172 -3.317 -13.556 1.00 77.50 233 ASN A C 1
ATOM 1857 O O . ASN A 1 233 ? 21.556 -2.739 -14.562 1.00 77.50 233 ASN A O 1
ATOM 1861 N N . TRP A 1 234 ? 19.912 -3.753 -13.438 1.00 72.56 234 TRP A N 1
ATOM 1862 C CA . TRP A 1 234 ? 18.933 -3.625 -14.528 1.00 72.56 234 TRP A CA 1
ATOM 1863 C C . TRP A 1 234 ? 18.762 -2.186 -15.055 1.00 72.56 234 TRP A C 1
ATOM 186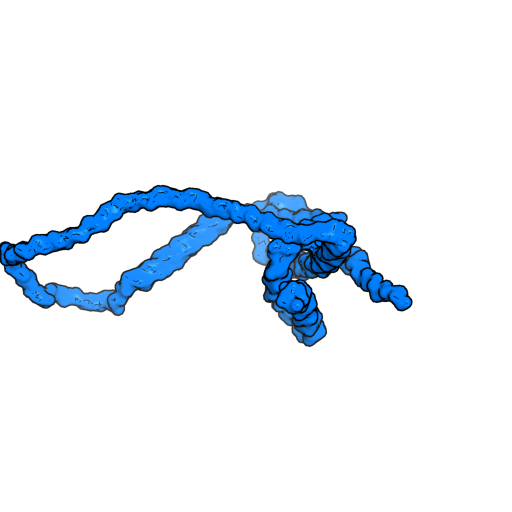5 O O . TRP A 1 234 ? 18.536 -1.982 -16.242 1.00 72.56 234 TRP A O 1
ATOM 1875 N N . LEU A 1 235 ? 18.858 -1.185 -14.182 1.00 71.56 235 LEU A N 1
ATOM 1876 C CA . LEU A 1 235 ? 18.736 0.230 -14.534 1.00 71.56 235 LEU A CA 1
ATOM 1877 C C . LEU A 1 235 ? 19.954 0.802 -15.270 1.00 71.56 235 LEU A C 1
ATOM 1879 O O . LEU A 1 235 ? 19.799 1.799 -15.976 1.00 71.56 235 LEU A O 1
ATOM 1883 N N . TYR A 1 236 ? 21.141 0.236 -15.050 1.00 70.25 236 TYR A N 1
ATOM 1884 C CA . TYR A 1 236 ? 22.421 0.843 -15.426 1.00 70.25 236 TYR A CA 1
ATOM 1885 C C . TYR A 1 236 ? 23.284 -0.028 -16.359 1.00 70.25 236 TYR A C 1
ATOM 1887 O O . TYR A 1 236 ? 24.259 0.477 -16.908 1.00 70.25 236 TYR A O 1
ATOM 1895 N N . THR A 1 237 ? 22.932 -1.294 -16.609 1.00 65.94 237 THR A N 1
ATOM 1896 C CA . THR A 1 237 ? 23.676 -2.165 -17.542 1.00 65.94 237 THR A CA 1
ATOM 1897 C C . THR A 1 237 ? 23.430 -1.851 -19.021 1.00 65.94 237 THR A C 1
ATOM 1899 O O . THR A 1 237 ? 24.232 -2.254 -19.848 1.00 65.94 237 THR A O 1
ATOM 1902 N N . ASP A 1 238 ? 22.378 -1.101 -19.370 1.00 53.25 238 ASP A N 1
ATOM 1903 C CA . ASP A 1 238 ? 22.082 -0.694 -20.762 1.00 53.25 238 ASP A CA 1
ATOM 1904 C C . ASP A 1 238 ? 22.819 0.595 -21.199 1.00 53.25 238 ASP A C 1
ATOM 1906 O O . ASP A 1 238 ? 22.582 1.108 -22.293 1.00 53.25 238 ASP A O 1
ATOM 1910 N N . THR A 1 239 ? 23.680 1.167 -20.346 1.00 48.25 239 THR A N 1
ATOM 1911 C CA . THR A 1 239 ? 24.418 2.418 -20.641 1.00 48.25 239 THR A CA 1
ATOM 1912 C C . THR A 1 239 ? 25.889 2.235 -21.025 1.00 48.25 239 THR A C 1
ATOM 1914 O O . THR A 1 239 ? 26.587 3.233 -21.204 1.00 48.25 239 THR A O 1
ATOM 1917 N N . SER A 1 240 ? 26.349 0.995 -21.173 1.00 40.09 240 SER A N 1
ATOM 1918 C CA . SER A 1 240 ? 27.697 0.619 -21.631 1.00 40.09 240 SER A CA 1
ATOM 1919 C C . SER A 1 240 ? 27.607 -0.240 -22.880 1.00 40.09 240 SER A C 1
ATOM 1921 O O . SER A 1 240 ? 28.324 0.070 -23.852 1.00 40.09 240 SER A O 1
#

Foldseek 3Di:
DPPPPVPPPCVVVLVVLVVLLVVLCVVLPALVVLQPDQDDDPVNVVVNCVSLVVSVLSLLVSLLVLLVVVLVVVVVVVVVVCVVVVDDPPPPPPPPPPDPPDPDPPPPPPPPPDPPDDDPDDDPDPDDDPDPPPDDPDDPVNVVVVVVVVVVVVVVVVVVVVDDRPSSVSSVSSVVSVVCSVPVVVSSNVVSVVCNVPVVVSLVSLVPNDPDPPPPDPVVVVVSVVSNVVSVCVVPVVPD

Secondary structure (DSSP, 8-state):
---------SHHHHHHHHHHHHHHHHHH--HHHHHT-S---HHHHHHHHHHHHHHHHHHHHHHHHHHHHHHHHHHHHHHHHHHHH-----------PPPPPP------------------SPPPPS--------SS---HHHHHHHHHHHHHHHHHHHHHHTSPPHHHHHHHHHHHHHHHHHSHHHHHHHHHHHHHH-THHHHHHHHT----TT---HHHHHHHHHHHHHHHHHHHGGG-

Sequence (240 aa):
MTAIAATLTAEPLWESAREMFARMREAIGEAARWAARAWITEDEEKHVRAWLGPLIAMVRKLVLIEAIALARSDALGDARARARTGSKPETARKTCAPPPAPPHPMWPYAAHKRPATLPLWPKPDKNGPRVRQLGPPLLVRDIWRERAREAQARHLDMVRFMREPPGVRLARRMEALARIIEKPLAAARRLAKKLRVVPKLALKLLRKLPRSRYYKDAAYTAAGDRAFDDVFNWLYTDTS

Radius of gyration: 30.0 Å; chains: 1; bounding box: 49×97×66 Å

pLDDT: mean 77.32, std 16.38, range [35.62, 97.44]

=== Feature glossary ===
The features interleaved in this record are:

— What the protein is —

Sequence gives the chain of amino acids in standard one-letter code (A=alanine, C=cysteine, …, Y=tyrosine), read N→C. It is the only feature that is directly encoded by the gene; all structural features are derived from the folded form of this sequence.

Database cross-references. InterPro integrates a dozen domain/family signature databases into unified entries with residue-range hits. GO terms attach function/process/location labels with evidence codes. CATH codes position the fold in a four-level structural taxonomy. Organism is the NCBI-taxonomy species name.

— Where its atoms are —

Atomic coordinates in PDBx/mmCIF format — the same representation the Protein Data Bank distributes. Each line of the _atom_site loop places one backbone atom in Cartesian space (units: ångströms, origin: arbitrary).

The six renders are orthographic views along the three Cartesian axes in both directions. Representation (cartoon, sticks, or surface) and color scheme (sequence-rainbow or by-chain) vary across proteins so the training set covers all the common visualization conventions.

— Local backbone conformation —

Eight-state secondary structure (DSSP): H is the canonical α-helix, G the tighter 3₁₀-helix, I the wider π-helix; E/B are β-structure, T and S are turns and bends, and '-' is everything else. DSSP derives these from the pattern of main-chain N–H···O=C hydrogen bonds, not from the sequence.

P-SEA three-state annotation labels each residue as helix, strand, or coil based purely on the geometry of the Cα trace. It serves as a fallback when the full backbone (and thus DSSP) is unavailable.

The φ/ψ torsion pair specifies the backbone conformation at each residue. φ rotates about the N–Cα bond, ψ about the Cα–C bond. Steric clashes forbid most of the (φ, ψ) plane — the allowed regions (α-helix basin, β-sheet basin, left-handed helix) are the Ramachandran-allowed regions.

— Global shape and packing —

The geometric summary reports three shape descriptors. Rg (radius of gyration) measures how spread out the Cα atoms are about their centre of mass; compact globular proteins have small Rg, elongated or unfolded ones large. Cα contacts (<8 Å, |i−j|>4) count long-range residue pairs in spatial proximity — high for tightly packed folds, near zero for rods or random coil. The bounding-box extents give the protein's footprint along x, y, z in Å.

Solvent-accessible surface area (SASA) is the area in Å² traced out by the centre of a 1.4 Å probe sphere (a water molecule) rolled over the protein's van der Waals surface (Shrake–Rupley / Lee–Richards construction). Buried residues have near-zero SASA; fully exposed residues can exceed 200 Å². The total SASA scales roughly with the number of surface residues.

The contact map is a binary N×N matrix image: pixel (i, j) is dark where Cα_i and Cα_j are within 8 Å and |i−j|>4. Because the |i−j|>4 filter removes local helical contacts, off-diagonal stripes parallel to the main diagonal indicate parallel β-sheets; stripes perpendicular to it indicate antiparallel β-sheets. The Ramachandran plot scatters every residue's (φ, ψ) pair against the sterically allowed regions. The PAE heatmap renders the predicted-aligned-error matrix.

— Structural neighborhood —

3Di is Foldseek's structural alphabet. Each residue is assigned one of twenty discrete states based on how its Cα sits relative to its spatial (not sequential) neighbors. Aligning 3Di strings finds structural homologs roughly as well as full 3D superposition, but orders of magnitude faster.

Nearest PDB neighbors are the top structural matches found by Foldseek when searching this structure against the entire Protein Data Bank. Each hit reports a TM-score (0 to 1; >0.5 almost always implies the same fold) and an E-value. These are *structural* homologs — they may share no detectable sequence similarity.

— Confidence and disorder —

For AlphaFold models, the B-factor field carries pLDDT — the model's own estimate of local accuracy on a 0–100 scale. Regions with pLDDT<50 should be treated as essentially unmodeled; they often correspond to intrinsically disordered segments.

Crystallographic B-factors measure how much each atom's electron density is smeared out, in Å². They rise in mobile loops and surface residues and fall in the buried interior. In AlphaFold models this column is repurposed to hold pLDDT instead.

Predicted aligned error is AlphaFold's pairwise confidence. Unlike pLDDT (per-residue), PAE is per-residue-pair and captures whether two parts of the structure are correctly placed relative to each other. Units are ångströms of expected positional error.